Protein AF-0000000066276589 (afdb_homodimer)

Radius of gyration: 19.42 Å; Cα contacts (8 Å, |Δi|>4): 505; chains: 2; bounding box: 40×64×45 Å

InterPro domains:
  IPR002716 PIN domain [PF01850] (3-134)
  IPR006226 PIN domain toxin [TIGR00028] (1-142)
  IPR022907 VapC family [MF_00265] (2-139)
  IPR029060 PIN-like domain superfamily [SSF88723] (1-140)

Organism: Mycobacterium bovis (strain ATCC BAA-935 / AF2122/97) (NCBI:txid233413)

Foldseek 3Di:
DAEEALVLLLLCPDPPDPSNVVSVVLLVDQLQDPAAYEYEPVSLVVNLCQQQDCVNPVDGDDSVVSVVSVVVSCPRPRYDYDYDDPCLVVQLVVQCVLQVDDDVSSVLSSVQSRCLVVVHEYEYCDPVNVSRVSHRYDHSCVPVPPD/DEEEALVLLLLCPDPPDPSNVVSVVLLVDQLQDPAAYEYEPVSLVSNLCQQQDCVNPVDGDDSVVSVVSVVVSCPRPRYDYDDDDPCLVVQLVVQCVLQVDDDVSSVLSSVQSRCLVVVHEYEYCDPVNVSRVSHRYDHSCVPVPPD

Structure (mmCIF, N/CA/C/O backbone):
data_AF-0000000066276589-model_v1
#
loop_
_entity.id
_entity.type
_entity.pdbx_description
1 polymer 'VapC ribonuclease Mb2897'
#
loop_
_atom_site.group_PDB
_atom_site.id
_atom_site.type_symbol
_atom_site.label_atom_id
_atom_site.label_alt_id
_atom_site.label_comp_id
_atom_site.label_asym_id
_atom_site.label_entity_id
_atom_site.label_seq_id
_atom_site.pdbx_PDB_ins_code
_atom_site.Cartn_x
_atom_site.Cartn_y
_atom_site.Cartn_z
_atom_site.occupancy
_atom_site.B_iso_or_equiv
_atom_site.auth_seq_id
_atom_site.auth_comp_id
_atom_site.auth_asym_id
_atom_site.auth_atom_id
_atom_site.pdbx_PDB_model_num
ATOM 1 N N . MET A 1 1 ? -6.566 9.867 18.812 1 97.31 1 MET A N 1
ATOM 2 C CA . MET A 1 1 ? -5.484 10.016 17.844 1 97.31 1 MET A CA 1
ATOM 3 C C . MET A 1 1 ? -6.023 10.445 16.484 1 97.31 1 MET A C 1
ATOM 5 O O . MET A 1 1 ? -7.188 10.195 16.172 1 97.31 1 MET A O 1
ATOM 9 N N . LEU A 1 2 ? -5.199 11.203 15.734 1 98.12 2 LEU A N 1
ATOM 10 C CA . LEU A 1 2 ? -5.516 11.555 14.359 1 98.12 2 LEU A CA 1
ATOM 11 C C . LEU A 1 2 ? -4.602 10.812 13.383 1 98.12 2 LEU A C 1
ATOM 13 O O . LEU A 1 2 ? -3.434 10.57 13.688 1 98.12 2 LEU A O 1
ATOM 17 N N . CYS A 1 3 ? -5.16 10.43 12.281 1 98.56 3 CYS A N 1
ATOM 18 C CA . CYS A 1 3 ? -4.391 9.93 11.141 1 98.56 3 CYS A CA 1
ATOM 19 C C . CYS A 1 3 ? -4.629 10.789 9.906 1 98.56 3 CYS A C 1
ATOM 21 O O . CYS A 1 3 ? -5.738 11.281 9.688 1 98.56 3 CYS A O 1
ATOM 23 N N . VAL A 1 4 ? -3.611 10.914 9.148 1 98.5 4 VAL A N 1
ATOM 24 C CA . VAL A 1 4 ? -3.785 11.781 7.988 1 98.5 4 VAL A CA 1
ATOM 25 C C . VAL A 1 4 ? -3.594 10.969 6.707 1 98.5 4 VAL A C 1
ATOM 27 O O . VAL A 1 4 ? -2.822 10.008 6.684 1 98.5 4 VAL A O 1
ATOM 30 N N . ASP A 1 5 ? -4.258 11.375 5.684 1 98.5 5 ASP A N 1
ATOM 31 C CA . ASP A 1 5 ? -4.172 10.797 4.348 1 98.5 5 ASP A CA 1
ATOM 32 C C . ASP A 1 5 ? -2.969 11.344 3.586 1 98.5 5 ASP A C 1
ATOM 34 O O . ASP A 1 5 ? -2.346 12.312 4.02 1 98.5 5 ASP A O 1
ATOM 38 N N . VAL A 1 6 ? -2.717 10.719 2.453 1 98.62 6 VAL A N 1
ATOM 39 C CA . VAL A 1 6 ? -1.597 11.094 1.595 1 98.62 6 VAL A CA 1
ATOM 40 C C . VAL A 1 6 ? -1.768 12.531 1.122 1 98.62 6 VAL A C 1
ATOM 42 O O . VAL A 1 6 ? -0.809 13.312 1.119 1 98.62 6 VAL A O 1
ATOM 45 N N . ASN A 1 7 ? -3.008 12.938 0.754 1 98.12 7 ASN A N 1
ATOM 46 C CA . ASN A 1 7 ? -3.215 14.266 0.178 1 98.12 7 ASN A CA 1
ATOM 47 C C . ASN A 1 7 ? -2.906 15.367 1.186 1 98.12 7 ASN A C 1
ATOM 49 O O . ASN A 1 7 ? -2.461 16.453 0.807 1 98.12 7 ASN A O 1
ATOM 53 N N . VAL A 1 8 ? -3.123 15.102 2.463 1 98.44 8 VAL A N 1
ATOM 54 C CA . VAL A 1 8 ? -2.809 16.078 3.494 1 98.44 8 VAL A CA 1
ATOM 55 C C . VAL A 1 8 ? -1.307 16.359 3.506 1 98.44 8 VAL A C 1
ATOM 57 O O . VAL A 1 8 ? -0.881 17.516 3.553 1 98.44 8 VAL A O 1
ATOM 60 N N . LEU A 1 9 ? -0.538 15.328 3.391 1 98.81 9 LEU A N 1
ATOM 61 C CA . LEU A 1 9 ? 0.914 15.469 3.371 1 98.81 9 LEU A CA 1
ATOM 62 C C . LEU A 1 9 ? 1.381 16.141 2.088 1 98.81 9 LEU A C 1
ATOM 64 O O . LEU A 1 9 ? 2.256 17.016 2.123 1 98.81 9 LEU A O 1
ATOM 68 N N . VAL A 1 10 ? 0.82 15.766 0.959 1 98.81 10 VAL A N 1
ATOM 69 C CA . VAL A 1 10 ? 1.209 16.312 -0.337 1 98.81 10 VAL A CA 1
ATOM 70 C C . VAL A 1 10 ? 0.903 17.812 -0.382 1 98.81 10 VAL A C 1
ATOM 72 O O . VAL A 1 10 ? 1.759 18.609 -0.759 1 98.81 10 VAL A O 1
ATOM 75 N N . TYR A 1 11 ? -0.304 18.219 0.06 1 98.56 11 TYR A N 1
ATOM 76 C CA . TYR A 1 11 ? -0.705 19.609 0.049 1 98.56 11 TYR A CA 1
ATOM 77 C C . TYR A 1 11 ? 0.173 20.438 0.983 1 98.56 11 TYR A C 1
ATOM 79 O O . TYR A 1 11 ? 0.488 21.594 0.689 1 98.56 11 TYR A O 1
ATOM 87 N N . ALA A 1 12 ? 0.565 19.859 2.094 1 98.5 12 ALA A N 1
ATOM 88 C CA . ALA A 1 12 ? 1.404 20.562 3.061 1 98.5 12 ALA A CA 1
ATOM 89 C C . ALA A 1 12 ? 2.83 20.719 2.539 1 98.5 12 ALA A C 1
ATOM 91 O O . ALA A 1 12 ? 3.533 21.672 2.908 1 98.5 12 ALA A O 1
ATOM 92 N N . HIS A 1 13 ? 3.281 19.844 1.689 1 98.56 13 HIS A N 1
ATOM 93 C CA . HIS A 1 13 ? 4.664 19.781 1.23 1 98.56 13 HIS A CA 1
ATOM 94 C C . HIS A 1 13 ? 4.867 20.641 -0.021 1 98.56 13 HIS A C 1
ATOM 96 O O . HIS A 1 13 ? 5.867 21.344 -0.141 1 98.56 13 HIS A O 1
ATOM 102 N N . ARG A 1 14 ? 3.926 20.516 -0.944 1 98.38 14 ARG A N 1
ATOM 103 C CA . ARG A 1 14 ? 4.102 21.125 -2.26 1 98.38 14 ARG A CA 1
ATOM 104 C C . ARG A 1 14 ? 3.73 22.609 -2.232 1 98.38 14 ARG A C 1
ATOM 106 O O . ARG A 1 14 ? 2.549 22.953 -2.213 1 98.38 14 ARG A O 1
ATOM 113 N N . ALA A 1 15 ? 4.641 23.438 -2.391 1 96.5 15 ALA A N 1
ATOM 114 C CA . ALA A 1 15 ? 4.473 24.875 -2.252 1 96.5 15 ALA A CA 1
ATOM 115 C C . ALA A 1 15 ? 3.736 25.469 -3.457 1 96.5 15 ALA A C 1
ATOM 117 O O . ALA A 1 15 ? 3.182 26.562 -3.381 1 96.5 15 ALA A O 1
ATOM 118 N N . ASP A 1 16 ? 3.73 24.797 -4.582 1 95.75 16 ASP A N 1
ATOM 119 C CA . ASP A 1 16 ? 3.133 25.297 -5.816 1 95.75 16 ASP A CA 1
ATOM 120 C C . ASP A 1 16 ? 1.626 25.047 -5.832 1 95.75 16 ASP A C 1
ATOM 122 O O . ASP A 1 16 ? 0.928 25.516 -6.742 1 95.75 16 ASP A O 1
ATOM 126 N N . LEU A 1 17 ? 1.117 24.391 -4.836 1 96.44 17 LEU A N 1
ATOM 127 C CA . LEU A 1 17 ? -0.316 24.125 -4.766 1 96.44 17 LEU A CA 1
ATOM 128 C C . LEU A 1 17 ? -1.036 25.219 -4 1 96.44 17 LEU A C 1
ATOM 130 O O . LEU A 1 17 ? -0.515 25.734 -3.008 1 96.44 17 LEU A O 1
ATOM 134 N N . ARG A 1 18 ? -2.232 25.484 -4.383 1 95.62 18 ARG A N 1
ATOM 135 C CA . ARG A 1 18 ? -3.037 26.531 -3.752 1 95.62 18 ARG A CA 1
ATOM 136 C C . ARG A 1 18 ? -3.336 26.188 -2.297 1 95.62 18 ARG A C 1
ATOM 138 O O . ARG A 1 18 ? -3.451 27.078 -1.452 1 95.62 18 ARG A O 1
ATOM 145 N N . GLU A 1 19 ? -3.375 24.906 -1.985 1 94.56 19 GLU A N 1
ATOM 146 C CA . GLU A 1 19 ? -3.729 24.406 -0.661 1 94.56 19 GLU A CA 1
ATOM 147 C C . GLU A 1 19 ? -2.551 24.516 0.304 1 94.56 19 GLU A C 1
ATOM 149 O O . GLU A 1 19 ? -2.723 24.391 1.519 1 94.56 19 GLU A O 1
ATOM 154 N N . HIS A 1 20 ? -1.414 24.828 -0.208 1 97.56 20 HIS A N 1
ATOM 155 C CA . HIS A 1 20 ? -0.168 24.625 0.523 1 97.56 20 HIS A CA 1
ATOM 156 C C . HIS A 1 20 ? -0.186 25.359 1.855 1 97.56 20 HIS A C 1
ATOM 158 O O . HIS A 1 20 ? 0.031 24.766 2.91 1 97.56 20 HIS A O 1
ATOM 164 N N . ALA A 1 21 ? -0.472 26.594 1.892 1 96.56 21 ALA A N 1
ATOM 165 C CA . ALA A 1 21 ? -0.376 27.391 3.104 1 96.56 21 ALA A CA 1
ATOM 166 C C . ALA A 1 21 ? -1.283 26.844 4.203 1 96.56 21 ALA A C 1
ATOM 168 O O . ALA A 1 21 ? -0.851 26.672 5.344 1 96.56 21 ALA A O 1
ATOM 169 N N . ASP A 1 22 ? -2.502 26.5 3.879 1 97.12 22 ASP A N 1
ATOM 170 C CA . ASP A 1 22 ? -3.463 25.984 4.848 1 97.12 22 ASP A CA 1
ATOM 171 C C . ASP A 1 22 ? -3.014 24.625 5.402 1 97.12 22 ASP A C 1
ATOM 173 O O . ASP A 1 22 ? -3.055 24.406 6.613 1 97.12 22 ASP A O 1
ATOM 177 N N . TYR A 1 23 ? -2.535 23.797 4.57 1 98.25 23 TYR A N 1
ATOM 178 C CA . TYR A 1 23 ? -2.215 22.438 4.988 1 98.25 23 TYR A CA 1
ATOM 179 C C . TYR A 1 23 ? -0.869 22.391 5.699 1 98.25 23 TYR A C 1
ATOM 181 O O . TYR A 1 23 ? -0.663 21.562 6.598 1 98.25 23 TYR A O 1
ATOM 189 N N . ARG A 1 24 ? 0.005 23.281 5.266 1 98 24 ARG A N 1
ATOM 190 C CA . ARG A 1 24 ? 1.269 23.375 5.988 1 98 24 ARG A CA 1
ATOM 191 C C . ARG A 1 24 ? 1.037 23.781 7.441 1 98 24 ARG A C 1
ATOM 193 O O . ARG A 1 24 ? 1.569 23.156 8.359 1 98 24 ARG A O 1
ATOM 200 N N . GLY A 1 25 ? 0.269 24.844 7.59 1 97.12 25 GLY A N 1
ATOM 201 C CA . GLY A 1 25 ? -0.076 25.266 8.938 1 97.12 25 GLY A CA 1
ATOM 202 C C . GLY A 1 25 ? -0.788 24.203 9.742 1 97.12 25 GLY A C 1
ATOM 203 O O . GLY A 1 25 ? -0.474 23.984 10.914 1 97.12 25 GLY A O 1
ATOM 204 N N . LEU A 1 26 ? -1.682 23.516 9.148 1 97.69 26 LEU A N 1
ATOM 205 C CA . LEU A 1 26 ? -2.436 22.438 9.797 1 97.69 26 LEU A CA 1
ATOM 206 C C . LEU A 1 26 ? -1.51 21.312 10.234 1 97.69 26 LEU A C 1
ATOM 208 O O . LEU A 1 26 ? -1.56 20.875 11.391 1 97.69 26 LEU A O 1
ATOM 212 N N . LEU A 1 27 ? -0.667 20.875 9.352 1 98.12 27 LEU A N 1
ATOM 213 C CA . LEU A 1 27 ? 0.21 19.75 9.656 1 98.12 27 LEU A CA 1
ATOM 214 C C . LEU A 1 27 ? 1.187 20.094 10.766 1 98.12 27 LEU A C 1
ATOM 216 O O . LEU A 1 27 ? 1.478 19.266 11.633 1 98.12 27 LEU A O 1
ATOM 220 N N . GLU A 1 28 ? 1.694 21.328 10.688 1 97.62 28 GLU A N 1
ATOM 221 C CA . GLU A 1 28 ? 2.586 21.797 11.742 1 97.62 28 GLU A CA 1
ATOM 222 C C . GLU A 1 28 ? 1.893 21.766 13.102 1 97.62 28 GLU A C 1
ATOM 224 O O . GLU A 1 28 ? 2.482 21.328 14.102 1 97.62 28 GLU A O 1
ATOM 229 N N . ARG A 1 29 ? 0.685 22.188 13.094 1 97.44 29 ARG A N 1
ATOM 230 C CA . ARG A 1 29 ? -0.087 22.172 14.336 1 97.44 29 ARG A CA 1
ATOM 231 C C . ARG A 1 29 ? -0.322 20.75 14.82 1 97.44 29 ARG A C 1
ATOM 233 O O . ARG A 1 29 ? -0.095 20.453 16 1 97.44 29 ARG A O 1
ATOM 240 N N . LEU A 1 30 ? -0.744 19.875 13.969 1 97.81 30 LEU A N 1
ATOM 241 C CA . LEU A 1 30 ? -1.033 18.5 14.32 1 97.81 30 LEU A CA 1
ATOM 242 C C . LEU A 1 30 ? 0.221 17.797 14.836 1 97.81 30 LEU A C 1
ATOM 244 O O . LEU A 1 30 ? 0.161 17.031 15.805 1 97.81 30 LEU A O 1
ATOM 248 N N . ALA A 1 31 ? 1.312 18.062 14.18 1 98.12 31 ALA A N 1
ATOM 249 C CA . ALA A 1 31 ? 2.572 17.391 14.484 1 98.12 31 ALA A CA 1
ATOM 250 C C . ALA A 1 31 ? 3.119 17.828 15.836 1 98.12 31 ALA A C 1
ATOM 252 O O . ALA A 1 31 ? 3.957 17.156 16.422 1 98.12 31 ALA A O 1
ATOM 253 N N . ASN A 1 32 ? 2.676 18.984 16.281 1 97.62 32 ASN A N 1
ATOM 254 C CA . ASN A 1 32 ? 3.199 19.547 17.516 1 97.62 32 ASN A CA 1
ATOM 255 C C . ASN A 1 32 ? 2.145 19.562 18.625 1 97.62 32 ASN A C 1
ATOM 257 O O . ASN A 1 32 ? 2.363 20.141 19.688 1 97.62 32 ASN A O 1
ATOM 261 N N . ASP A 1 33 ? 1.055 18.969 18.359 1 96.69 33 ASP A N 1
ATOM 262 C CA . ASP A 1 33 ? -0.046 18.891 19.312 1 96.69 33 ASP A CA 1
ATOM 263 C C . ASP A 1 33 ? 0.211 17.812 20.359 1 96.69 33 ASP A C 1
ATOM 265 O O . ASP A 1 33 ? 1.166 17.047 20.234 1 96.69 33 ASP A O 1
ATOM 269 N N . ASP A 1 34 ? -0.588 17.812 21.469 1 97.25 34 ASP A N 1
ATOM 270 C CA . ASP A 1 34 ? -0.513 16.781 22.5 1 97.25 34 ASP A CA 1
ATOM 271 C C . ASP A 1 34 ? -1.167 15.477 22.016 1 97.25 34 ASP A C 1
ATOM 273 O O . ASP A 1 34 ? -0.771 14.391 22.438 1 97.25 34 ASP A O 1
ATOM 277 N N . GLU A 1 35 ? -2.102 15.633 21.156 1 97.38 35 GLU A N 1
ATOM 278 C CA . GLU A 1 35 ? -2.771 14.469 20.578 1 97.38 35 GLU A CA 1
ATOM 279 C C . GLU A 1 35 ? -1.877 13.766 19.562 1 97.38 35 GLU A C 1
ATOM 281 O O . GLU A 1 35 ? -1.31 14.406 18.672 1 97.38 35 GLU A O 1
ATOM 286 N N . PRO A 1 36 ? -1.713 12.43 19.672 1 98.38 36 PRO A N 1
ATOM 287 C CA . PRO A 1 36 ? -0.85 11.711 18.734 1 98.38 36 PRO A CA 1
ATOM 288 C C . PRO A 1 36 ? -1.33 11.828 17.297 1 98.38 36 PRO A C 1
ATOM 290 O O . PRO A 1 36 ? -2.537 11.789 17.031 1 98.38 36 PRO A O 1
ATOM 293 N N . LEU A 1 37 ? -0.377 11.984 16.391 1 98.69 37 LEU A N 1
ATOM 294 C CA . LEU A 1 37 ? -0.586 11.977 14.953 1 98.69 37 LEU A CA 1
ATOM 295 C C . LEU A 1 37 ? -0.096 10.672 14.336 1 98.69 37 LEU A C 1
ATOM 297 O O . LEU A 1 37 ? 1.109 10.469 14.18 1 98.69 37 LEU A O 1
ATOM 301 N N . GLY A 1 38 ? -1.071 9.812 14.023 1 98.69 38 GLY A N 1
ATOM 302 C CA . GLY A 1 38 ? -0.733 8.547 13.383 1 98.69 38 GLY A CA 1
ATOM 303 C C . GLY A 1 38 ? -0.381 8.695 11.914 1 98.69 38 GLY A C 1
ATOM 304 O O . GLY A 1 38 ? -1.153 9.266 11.141 1 98.69 38 GLY A O 1
ATOM 305 N N . LEU A 1 39 ? 0.757 8.164 11.602 1 98.75 39 LEU A N 1
ATOM 306 C CA . LEU A 1 39 ? 1.281 8.18 10.242 1 98.75 39 LEU A CA 1
ATOM 307 C C . LEU A 1 39 ? 1.504 6.758 9.734 1 98.75 39 LEU A C 1
ATOM 309 O O . LEU A 1 39 ? 2.568 6.176 9.945 1 98.75 39 LEU A O 1
ATOM 313 N N . PRO A 1 40 ? 0.492 6.227 9.039 1 98.5 40 PRO A N 1
ATOM 314 C CA . PRO A 1 40 ? 0.671 4.875 8.5 1 98.5 40 PRO A CA 1
ATOM 315 C C . PRO A 1 40 ? 1.835 4.777 7.516 1 98.5 40 PRO A C 1
ATOM 317 O O . PRO A 1 40 ? 2.041 5.691 6.711 1 98.5 40 PRO A O 1
ATOM 320 N N . ASP A 1 41 ? 2.564 3.648 7.559 1 98.06 41 ASP A N 1
ATOM 321 C CA . ASP A 1 41 ? 3.682 3.422 6.648 1 98.06 41 ASP A CA 1
ATOM 322 C C . ASP A 1 41 ? 3.242 3.564 5.191 1 98.06 41 ASP A C 1
ATOM 324 O O . ASP A 1 41 ? 3.967 4.129 4.371 1 98.06 41 ASP A O 1
ATOM 328 N N . SER A 1 42 ? 2.029 3.08 4.91 1 98.12 42 SER A N 1
ATOM 329 C CA . SER A 1 42 ? 1.519 3.117 3.541 1 98.12 42 SER A CA 1
ATOM 330 C C . SER A 1 42 ? 1.246 4.551 3.094 1 98.12 42 SER A C 1
ATOM 332 O O . SER A 1 42 ? 1.4 4.875 1.914 1 98.12 42 SER A O 1
ATOM 334 N N . VAL A 1 43 ? 0.866 5.414 3.99 1 98.69 43 VAL A N 1
ATOM 335 C CA . VAL A 1 43 ? 0.621 6.82 3.682 1 98.69 43 VAL A CA 1
ATOM 336 C C . VAL A 1 43 ? 1.946 7.531 3.416 1 98.69 43 VAL A C 1
ATOM 338 O O . VAL A 1 43 ? 2.072 8.281 2.445 1 98.69 43 VAL A O 1
ATOM 341 N N . LEU A 1 44 ? 2.953 7.25 4.281 1 98.81 44 LEU A N 1
ATOM 342 C CA . LEU A 1 44 ? 4.273 7.844 4.105 1 98.81 44 LEU A CA 1
ATOM 343 C C . LEU A 1 44 ? 4.902 7.398 2.793 1 98.81 44 LEU A C 1
ATOM 345 O O . LEU A 1 44 ? 5.441 8.219 2.045 1 98.81 44 LEU A O 1
ATOM 349 N N . ALA A 1 45 ? 4.773 6.102 2.498 1 98.69 45 ALA A N 1
ATOM 350 C CA . ALA A 1 45 ? 5.266 5.582 1.223 1 98.69 45 ALA A CA 1
ATOM 351 C C . ALA A 1 45 ? 4.52 6.215 0.051 1 98.69 45 ALA A C 1
ATOM 353 O O . ALA A 1 45 ? 5.129 6.559 -0.966 1 98.69 45 ALA A O 1
ATOM 354 N N . GLY A 1 46 ? 3.236 6.363 0.193 1 98.62 46 GLY A N 1
ATOM 355 C CA . GLY A 1 46 ? 2.426 7.02 -0.823 1 98.62 46 GLY A CA 1
ATOM 356 C C . GLY A 1 46 ? 2.814 8.469 -1.055 1 98.62 46 GLY A C 1
ATOM 357 O O . GLY A 1 46 ? 2.846 8.93 -2.195 1 98.62 46 GLY A O 1
ATOM 358 N N . PHE A 1 47 ? 3.08 9.156 0 1 98.81 47 PHE A N 1
ATOM 359 C CA . PHE A 1 47 ? 3.543 10.531 -0.088 1 98.81 47 PHE A CA 1
ATOM 360 C C . PHE A 1 47 ? 4.82 10.625 -0.918 1 98.81 47 PHE A C 1
ATOM 362 O O . PHE A 1 47 ? 4.891 11.398 -1.871 1 98.81 47 PHE A O 1
ATOM 369 N N . ILE A 1 48 ? 5.82 9.789 -0.616 1 98.88 48 ILE A N 1
ATOM 370 C CA . ILE A 1 48 ? 7.082 9.805 -1.347 1 98.88 48 ILE A CA 1
ATOM 371 C C . ILE A 1 48 ? 6.832 9.484 -2.818 1 98.88 48 ILE A C 1
ATOM 373 O O . ILE A 1 48 ? 7.328 10.18 -3.707 1 98.88 48 ILE A O 1
ATOM 377 N N . ARG A 1 49 ? 6.055 8.461 -3.025 1 98.62 49 ARG A N 1
ATOM 378 C CA . ARG A 1 49 ? 5.73 8.055 -4.391 1 98.62 49 ARG A CA 1
ATOM 379 C C . ARG A 1 49 ? 5.125 9.203 -5.18 1 98.62 49 ARG A C 1
ATOM 381 O O . ARG A 1 49 ? 5.547 9.492 -6.301 1 98.62 49 ARG A O 1
ATOM 388 N N . VAL A 1 50 ? 4.191 9.883 -4.629 1 98.44 50 VAL A N 1
ATOM 389 C CA . VAL A 1 50 ? 3.424 10.906 -5.328 1 98.44 50 VAL A CA 1
ATOM 390 C C . VAL A 1 50 ? 4.312 12.125 -5.598 1 98.44 50 VAL A C 1
ATOM 392 O O . VAL A 1 50 ? 4.387 12.609 -6.73 1 98.44 50 VAL A O 1
ATOM 395 N N . VAL A 1 51 ? 5.039 12.633 -4.656 1 98.69 51 VAL A N 1
ATOM 396 C CA . VAL A 1 51 ? 5.719 13.922 -4.785 1 98.69 51 VAL A CA 1
ATOM 397 C C . VAL A 1 51 ? 6.961 13.766 -5.66 1 98.69 51 VAL A C 1
ATOM 399 O O . VAL A 1 51 ? 7.492 14.75 -6.176 1 98.69 51 VAL A O 1
ATOM 402 N N . THR A 1 52 ? 7.41 12.5 -5.848 1 98.62 52 THR A N 1
ATOM 403 C CA . THR A 1 52 ? 8.594 12.281 -6.676 1 98.62 52 THR A CA 1
ATOM 404 C C . THR A 1 52 ? 8.188 11.836 -8.078 1 98.62 52 THR A C 1
ATOM 406 O O . THR A 1 52 ? 9.047 11.555 -8.914 1 98.62 52 THR A O 1
ATOM 409 N N . ASN A 1 53 ? 6.938 11.742 -8.289 1 98.38 53 ASN A N 1
ATOM 410 C CA . ASN A 1 53 ? 6.438 11.211 -9.547 1 98.38 53 ASN A CA 1
ATOM 411 C C . ASN A 1 53 ? 6.387 12.281 -10.633 1 98.38 53 ASN A C 1
ATOM 413 O O . ASN A 1 53 ? 5.613 13.234 -10.531 1 98.38 53 ASN A O 1
ATOM 417 N N . ARG A 1 54 ? 7.055 12.125 -11.688 1 95.56 54 ARG A N 1
ATOM 418 C CA . ARG A 1 54 ? 7.148 13.109 -12.766 1 95.56 54 ARG A CA 1
ATOM 419 C C . ARG A 1 54 ? 5.848 13.188 -13.555 1 95.56 54 ARG A C 1
ATOM 421 O O . ARG A 1 54 ? 5.582 14.18 -14.227 1 95.56 54 ARG A O 1
ATOM 428 N N . ARG A 1 55 ? 5.113 12.102 -13.477 1 96 55 ARG A N 1
ATOM 429 C CA . ARG A 1 55 ? 3.836 12.094 -14.18 1 96 55 ARG A CA 1
ATOM 430 C C . ARG A 1 55 ? 2.797 12.922 -13.43 1 96 55 ARG A C 1
ATOM 432 O O . ARG A 1 55 ? 1.766 13.289 -14 1 96 55 ARG A O 1
ATOM 439 N N . VAL A 1 56 ? 2.998 13.125 -12.195 1 95.25 56 VAL A N 1
ATOM 440 C CA . VAL A 1 56 ? 2.068 13.875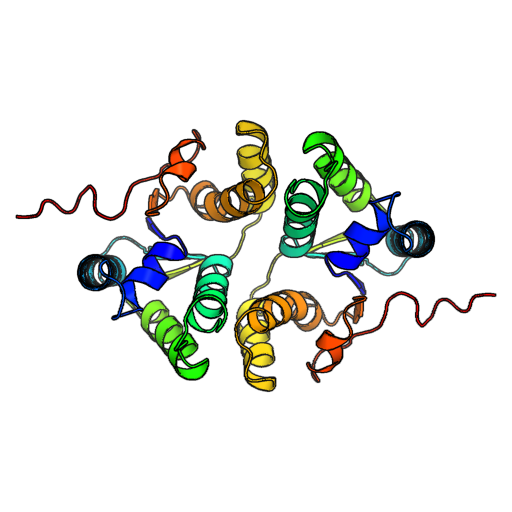 -11.359 1 95.25 56 VAL A CA 1
ATOM 441 C C . VAL A 1 56 ? 2.514 15.336 -11.273 1 95.25 56 VAL A C 1
ATOM 443 O O . VAL A 1 56 ? 1.691 16.25 -11.375 1 95.25 56 VAL A O 1
ATOM 446 N N . PHE A 1 57 ? 3.83 15.547 -11.117 1 95.31 57 PHE A N 1
ATOM 447 C CA . PHE A 1 57 ? 4.387 16.891 -11.031 1 95.31 57 PHE A CA 1
ATOM 448 C C . PHE A 1 57 ? 5.449 17.109 -12.102 1 95.31 57 PHE A C 1
ATOM 450 O O . PHE A 1 57 ? 6.398 16.328 -12.211 1 95.31 57 PHE A O 1
ATOM 457 N N . THR A 1 58 ? 5.305 18.188 -12.828 1 94.38 58 THR A N 1
ATOM 458 C CA . THR A 1 58 ? 6.281 18.531 -13.852 1 94.38 58 THR A CA 1
ATOM 459 C C . THR A 1 58 ? 7.668 18.703 -13.25 1 94.38 58 THR A C 1
ATOM 461 O O . THR A 1 58 ? 8.672 18.312 -13.859 1 94.38 58 THR A O 1
ATOM 464 N N . GLU A 1 59 ? 7.684 19.312 -12.109 1 96.31 59 GLU A N 1
ATOM 465 C CA . GLU A 1 59 ? 8.898 19.406 -11.305 1 96.31 59 GLU A CA 1
ATOM 466 C C . GLU A 1 59 ? 8.75 18.625 -9.992 1 96.31 59 GLU A C 1
ATOM 468 O O . GLU A 1 59 ? 8.438 19.219 -8.953 1 96.31 59 GLU A O 1
ATOM 473 N N . PRO A 1 60 ? 9.094 17.438 -10.031 1 97.31 60 PRO A N 1
ATOM 474 C CA . PRO A 1 60 ? 8.883 16.625 -8.828 1 97.31 60 PRO A CA 1
ATOM 475 C C . PRO A 1 60 ? 9.891 16.938 -7.719 1 97.31 60 PRO A C 1
ATOM 477 O O . PRO A 1 60 ? 10.961 17.469 -7.992 1 97.31 60 PRO A O 1
ATOM 480 N N . THR A 1 61 ? 9.469 16.688 -6.531 1 98 61 THR A N 1
ATOM 481 C CA . THR A 1 61 ? 10.398 16.688 -5.406 1 98 61 THR A CA 1
ATOM 482 C C . THR A 1 61 ? 11.484 15.641 -5.598 1 98 61 THR A C 1
ATOM 484 O O . THR A 1 61 ? 11.211 14.539 -6.066 1 98 61 THR A O 1
ATOM 487 N N . SER A 1 62 ? 12.711 16 -5.312 1 97.81 62 SER A N 1
ATOM 488 C CA . SER A 1 62 ? 13.75 14.984 -5.371 1 97.81 62 SER A CA 1
ATOM 489 C C . SER A 1 62 ? 13.516 13.891 -4.336 1 97.81 62 SER A C 1
ATOM 491 O O . SER A 1 62 ? 12.953 14.148 -3.268 1 97.81 62 SER A O 1
ATOM 493 N N . PRO A 1 63 ? 13.953 12.695 -4.621 1 97.88 63 PRO A N 1
ATOM 494 C CA . PRO A 1 63 ? 13.828 11.633 -3.621 1 97.88 63 PRO A CA 1
ATOM 495 C C . PRO A 1 63 ? 14.453 12.008 -2.281 1 97.88 63 PRO A C 1
ATOM 497 O O . PRO A 1 63 ? 13.859 11.781 -1.227 1 97.88 63 PRO A O 1
ATOM 500 N N . GLN A 1 64 ? 15.586 12.602 -2.307 1 97.69 64 GLN A N 1
ATOM 501 C CA . GLN A 1 64 ? 16.266 13.008 -1.085 1 97.69 64 GLN A CA 1
ATOM 502 C C . GLN A 1 64 ? 15.414 13.969 -0.266 1 97.69 64 GLN A C 1
ATOM 504 O O . GLN A 1 64 ? 15.242 13.781 0.941 1 97.69 64 GLN A O 1
ATOM 509 N N . ASP A 1 65 ? 14.883 14.945 -0.932 1 98.31 65 ASP A N 1
ATOM 510 C CA . ASP A 1 65 ? 14.047 15.93 -0.247 1 98.31 65 ASP A CA 1
ATOM 511 C C . ASP A 1 65 ? 12.766 15.289 0.286 1 98.31 65 ASP A C 1
ATOM 513 O O . ASP A 1 65 ? 12.281 15.664 1.355 1 98.31 65 ASP A O 1
ATOM 517 N N . ALA A 1 66 ? 12.211 14.383 -0.44 1 98.75 66 ALA A N 1
ATOM 518 C CA . ALA A 1 66 ? 11 13.695 -0.006 1 98.75 66 ALA A CA 1
ATOM 519 C C . ALA A 1 66 ? 11.258 12.891 1.266 1 98.75 66 ALA A C 1
ATOM 521 O O . ALA A 1 66 ? 10.469 12.953 2.215 1 98.75 66 ALA A O 1
ATOM 522 N N . TRP A 1 67 ? 12.359 12.141 1.305 1 98.69 67 TRP A N 1
ATOM 523 C CA . TRP A 1 67 ? 12.703 11.344 2.48 1 98.69 67 TRP A CA 1
ATOM 524 C C . TRP A 1 67 ? 13.016 12.25 3.67 1 98.69 67 TRP A C 1
ATOM 526 O O . TRP A 1 67 ? 12.672 11.922 4.809 1 98.69 67 TRP A O 1
ATOM 536 N N . GLN A 1 68 ? 13.641 13.383 3.389 1 98.56 68 GLN A N 1
ATOM 537 C CA . GLN A 1 68 ? 13.93 14.336 4.453 1 98.56 68 GLN A CA 1
ATOM 538 C C . GLN A 1 68 ? 12.641 14.906 5.047 1 98.56 68 GLN A C 1
ATOM 540 O O . GLN A 1 68 ? 12.555 15.148 6.25 1 98.56 68 GLN A O 1
ATOM 545 N N . ALA A 1 69 ? 11.727 15.164 4.184 1 98.69 69 ALA A N 1
ATOM 546 C CA . ALA A 1 69 ? 10.438 15.648 4.652 1 98.69 69 ALA A CA 1
ATOM 547 C C . ALA A 1 69 ? 9.766 14.625 5.562 1 98.69 69 ALA A C 1
ATOM 549 O O . ALA A 1 69 ? 9.203 14.984 6.605 1 98.69 69 ALA A O 1
ATOM 550 N N . VAL A 1 70 ? 9.828 13.367 5.234 1 98.81 70 VAL A N 1
ATOM 551 C CA . VAL A 1 70 ? 9.266 12.289 6.039 1 98.81 70 VAL A CA 1
ATOM 552 C C . VAL A 1 70 ? 9.992 12.203 7.375 1 98.81 70 VAL A C 1
ATOM 554 O O . VAL A 1 70 ? 9.367 12.086 8.43 1 98.81 70 VAL A O 1
ATOM 557 N N . ASP A 1 71 ? 11.32 12.289 7.352 1 98.69 71 ASP A N 1
ATOM 558 C CA . ASP A 1 71 ? 12.117 12.234 8.578 1 98.69 71 ASP A CA 1
ATOM 559 C C . ASP A 1 71 ? 11.758 13.383 9.516 1 98.69 71 ASP A C 1
ATOM 561 O O . ASP A 1 71 ? 11.633 13.188 10.727 1 98.69 71 ASP A O 1
ATOM 565 N N . ALA A 1 72 ? 11.625 14.539 8.93 1 98.56 72 ALA A N 1
ATOM 566 C CA . ALA A 1 72 ? 11.266 15.719 9.719 1 98.56 72 ALA A CA 1
ATOM 567 C C . ALA A 1 72 ? 9.898 15.547 10.375 1 98.56 72 ALA A C 1
ATOM 569 O O . ALA A 1 72 ? 9.711 15.891 11.539 1 98.56 72 ALA A O 1
ATOM 570 N N . LEU A 1 73 ? 8.984 15.023 9.641 1 98.69 73 LEU A N 1
ATOM 571 C CA . LEU A 1 73 ? 7.645 14.789 10.164 1 98.69 73 LEU A CA 1
ATOM 572 C C . LEU A 1 73 ? 7.668 13.758 11.281 1 98.69 73 LEU A C 1
ATOM 574 O O . LEU A 1 73 ? 7.047 13.953 12.328 1 98.69 73 LEU A O 1
ATOM 578 N N . LEU A 1 74 ? 8.414 12.68 11.109 1 98.38 74 LEU A N 1
ATOM 579 C CA . LEU A 1 74 ? 8.469 11.586 12.078 1 98.38 74 LEU A CA 1
ATOM 580 C C . LEU A 1 74 ? 9.203 12.023 13.344 1 98.38 74 LEU A C 1
ATOM 582 O O . LEU A 1 74 ? 9.055 11.398 14.398 1 98.38 74 LEU A O 1
ATOM 586 N N . ALA A 1 75 ? 9.969 13.062 13.227 1 98.38 75 ALA A N 1
ATOM 587 C CA . ALA A 1 75 ? 10.719 13.578 14.367 1 98.38 75 ALA A CA 1
ATOM 588 C C . ALA A 1 75 ? 9.844 14.469 15.242 1 98.38 75 ALA A C 1
ATOM 590 O O . ALA A 1 75 ? 10.211 14.797 16.375 1 98.38 75 ALA A O 1
ATOM 591 N N . ALA A 1 76 ? 8.703 14.898 14.758 1 98.56 76 ALA A N 1
ATOM 592 C CA . ALA A 1 76 ? 7.816 15.789 15.492 1 98.56 76 ALA A CA 1
ATOM 593 C C . ALA A 1 76 ? 7.262 15.094 16.734 1 98.56 76 ALA A C 1
ATOM 595 O O . ALA A 1 76 ? 7.066 13.875 16.75 1 98.56 76 ALA A O 1
ATOM 596 N N . PRO A 1 77 ? 6.969 15.82 17.797 1 98.12 77 PRO A N 1
ATOM 597 C CA . PRO A 1 77 ? 6.617 15.242 19.094 1 98.12 77 PRO A CA 1
ATOM 598 C C . PRO A 1 77 ? 5.352 14.398 19.047 1 98.12 77 PRO A C 1
ATOM 600 O O . PRO A 1 77 ? 5.246 13.391 19.75 1 98.12 77 PRO A O 1
ATOM 603 N N . ALA A 1 78 ? 4.422 14.719 18.219 1 98.62 78 ALA A N 1
ATOM 604 C CA . ALA A 1 78 ? 3.145 14.016 18.203 1 98.62 78 ALA A CA 1
ATOM 605 C C . ALA A 1 78 ? 3.174 12.828 17.25 1 98.62 78 ALA A C 1
ATOM 607 O O . ALA A 1 78 ? 2.279 11.984 17.266 1 98.62 78 ALA A O 1
ATOM 608 N N . ALA A 1 79 ? 4.184 12.758 16.375 1 98.44 79 ALA A N 1
ATOM 609 C CA . ALA A 1 79 ? 4.215 11.789 15.289 1 98.44 79 ALA A CA 1
ATOM 610 C C . ALA A 1 79 ? 4.32 10.367 15.82 1 98.44 79 ALA A C 1
ATOM 612 O O . ALA A 1 79 ? 5.129 10.086 16.703 1 98.44 79 ALA A O 1
ATOM 613 N N . MET A 1 80 ? 3.545 9.531 15.312 1 97.94 80 MET A N 1
ATOM 614 C CA . MET A 1 80 ? 3.568 8.102 15.594 1 97.94 80 MET A CA 1
ATOM 615 C C . MET A 1 80 ? 3.441 7.289 14.305 1 97.94 80 MET A C 1
ATOM 617 O O . MET A 1 80 ? 2.396 7.312 13.656 1 97.94 80 MET A O 1
ATOM 621 N N . ARG A 1 81 ? 4.492 6.605 13.961 1 97.88 81 ARG A N 1
ATOM 622 C CA . ARG A 1 81 ? 4.43 5.742 12.781 1 97.88 81 ARG A CA 1
ATOM 623 C C . ARG A 1 81 ? 3.588 4.504 13.062 1 97.88 81 ARG A C 1
ATOM 625 O O . ARG A 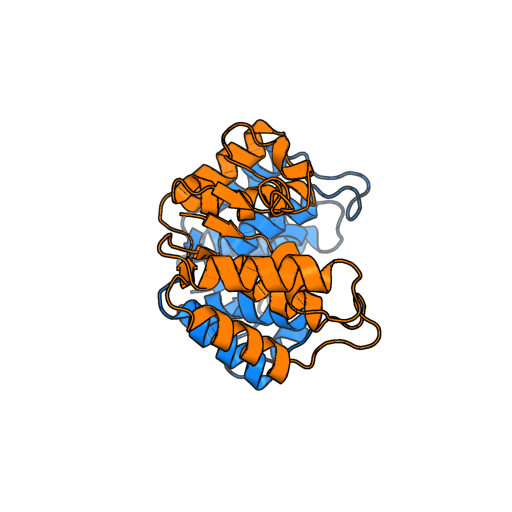1 81 ? 3.746 3.855 14.102 1 97.88 81 ARG A O 1
ATOM 632 N N . LEU A 1 82 ? 2.709 4.16 12.094 1 97.69 82 LEU A N 1
ATOM 633 C CA . LEU A 1 82 ? 1.786 3.047 12.281 1 97.69 82 LEU A CA 1
ATOM 634 C C . LEU A 1 82 ? 2.049 1.948 11.258 1 97.69 82 LEU A C 1
ATOM 636 O O . LEU A 1 82 ? 2.064 2.209 10.047 1 97.69 82 LEU A O 1
ATOM 640 N N . ARG A 1 83 ? 2.262 0.737 11.766 1 97.5 83 ARG A N 1
ATOM 641 C CA . ARG A 1 83 ? 2.213 -0.48 10.961 1 97.5 83 ARG A CA 1
ATOM 642 C C . ARG A 1 83 ? 0.86 -1.17 11.094 1 97.5 83 ARG A C 1
ATOM 644 O O . ARG A 1 83 ? 0.151 -0.975 12.078 1 97.5 83 ARG A O 1
ATOM 651 N N . PRO A 1 84 ? 0.519 -1.91 10.023 1 97.31 84 PRO A N 1
ATOM 652 C CA . PRO A 1 84 ? -0.712 -2.682 10.203 1 97.31 84 PRO A CA 1
ATOM 653 C C . PRO A 1 84 ? -0.6 -3.719 11.32 1 97.31 84 PRO A C 1
ATOM 655 O O . PRO A 1 84 ? 0.332 -4.527 11.328 1 97.31 84 PRO A O 1
ATOM 658 N N . GLY A 1 85 ? -1.56 -3.666 12.234 1 96.31 85 GLY A N 1
ATOM 659 C CA . GLY A 1 85 ? -1.611 -4.629 13.32 1 96.31 85 GLY A CA 1
ATOM 660 C C . GLY A 1 85 ? -2.359 -5.898 12.961 1 96.31 85 GLY A C 1
ATOM 661 O O . GLY A 1 85 ? -2.623 -6.156 11.789 1 96.31 85 GLY A O 1
ATOM 662 N N . GLU A 1 86 ? -2.678 -6.707 13.953 1 95.19 86 GLU A N 1
ATOM 663 C CA . GLU A 1 86 ? -3.289 -8.016 13.75 1 95.19 86 GLU A CA 1
ATOM 664 C C . GLU A 1 86 ? -4.707 -7.883 13.203 1 95.19 86 GLU A C 1
ATOM 666 O O . GLU A 1 86 ? -5.199 -8.781 12.516 1 95.19 86 GLU A O 1
ATOM 671 N N . ARG A 1 87 ? -5.316 -6.742 13.438 1 97.38 87 ARG A N 1
ATOM 672 C CA . ARG A 1 87 ? -6.715 -6.578 13.055 1 97.38 87 ARG A CA 1
ATOM 673 C C . ARG A 1 87 ? -6.836 -5.801 11.75 1 97.38 87 ARG A C 1
ATOM 675 O O . ARG A 1 87 ? -7.941 -5.605 11.242 1 97.38 87 ARG A O 1
ATOM 682 N N . HIS A 1 88 ? -5.766 -5.387 11.211 1 98.31 88 HIS A N 1
ATOM 683 C CA . HIS A 1 88 ? -5.805 -4.496 10.062 1 98.31 88 HIS A CA 1
ATOM 684 C C . HIS A 1 88 ? -6.508 -5.156 8.875 1 98.31 88 HIS A C 1
ATOM 686 O O . HIS A 1 88 ? -7.391 -4.559 8.266 1 98.31 88 HIS A O 1
ATOM 692 N N . TRP A 1 89 ? -6.172 -6.387 8.594 1 98.12 89 TRP A N 1
ATOM 693 C CA . TRP A 1 89 ? -6.723 -7.086 7.438 1 98.12 89 TRP A CA 1
ATOM 694 C C . TRP A 1 89 ? -8.234 -7.234 7.559 1 98.12 89 TRP A C 1
ATOM 696 O O . TRP A 1 89 ? -8.969 -7.004 6.598 1 98.12 89 TRP A O 1
ATOM 706 N N . MET A 1 90 ? -8.68 -7.605 8.695 1 97.69 90 MET A N 1
ATOM 707 C CA . MET A 1 90 ? -10.109 -7.773 8.922 1 97.69 90 MET A CA 1
ATOM 708 C C . MET A 1 90 ? -10.836 -6.438 8.82 1 97.69 90 MET A C 1
ATOM 710 O O . MET A 1 90 ? -11.922 -6.355 8.242 1 97.69 90 MET A O 1
ATOM 714 N N . ALA A 1 91 ? -10.266 -5.398 9.406 1 98.38 91 ALA A N 1
ATOM 715 C CA . ALA A 1 91 ? -10.836 -4.062 9.289 1 98.38 91 ALA A CA 1
ATOM 716 C C . ALA A 1 91 ? -10.914 -3.629 7.824 1 98.38 91 ALA A C 1
ATOM 718 O O . ALA A 1 91 ? -11.938 -3.1 7.383 1 98.38 91 ALA A O 1
ATOM 719 N N . PHE A 1 92 ? -9.883 -3.906 7.121 1 98.75 92 PHE A N 1
ATOM 720 C CA . PHE A 1 92 ? -9.828 -3.613 5.695 1 98.75 92 PHE A CA 1
ATOM 721 C C . PHE A 1 92 ? -10.945 -4.328 4.945 1 98.75 92 PHE A C 1
ATOM 723 O O . PHE A 1 92 ? -11.688 -3.701 4.191 1 98.75 92 PHE A O 1
ATOM 730 N N . ARG A 1 93 ? -11.078 -5.582 5.184 1 98.38 93 ARG A N 1
ATOM 731 C CA . ARG A 1 93 ? -12.117 -6.371 4.52 1 98.38 93 ARG A CA 1
ATOM 732 C C . ARG A 1 93 ? -13.508 -5.848 4.859 1 98.38 93 ARG A C 1
ATOM 734 O O . ARG A 1 93 ? -14.367 -5.758 3.984 1 98.38 93 ARG A O 1
ATOM 741 N N . GLN A 1 94 ? -13.727 -5.539 6.074 1 97.94 94 GLN A N 1
ATOM 742 C CA . GLN A 1 94 ? -15.016 -5.023 6.516 1 97.94 94 GLN A CA 1
ATOM 743 C C . GLN A 1 94 ? -15.344 -3.707 5.82 1 97.94 94 GLN A C 1
ATOM 745 O O . GLN A 1 94 ? -16.453 -3.525 5.316 1 97.94 94 GLN A O 1
ATOM 750 N N . LEU A 1 95 ? -14.422 -2.807 5.797 1 98.5 95 LEU A N 1
ATOM 751 C CA . LEU A 1 95 ? -14.625 -1.517 5.148 1 98.5 95 LEU A CA 1
ATOM 752 C C . LEU A 1 95 ? -14.898 -1.696 3.658 1 98.5 95 LEU A C 1
ATOM 754 O O . LEU A 1 95 ? -15.797 -1.049 3.105 1 98.5 95 LEU A O 1
ATOM 758 N N . ALA A 1 96 ? -14.133 -2.574 3.01 1 98.56 96 ALA A N 1
ATOM 759 C CA . ALA A 1 96 ? -14.32 -2.828 1.584 1 98.56 96 ALA A CA 1
ATOM 760 C C . ALA A 1 96 ? -15.703 -3.408 1.305 1 98.56 96 ALA A C 1
ATOM 762 O O . ALA A 1 96 ? -16.359 -3.014 0.342 1 98.56 96 ALA A O 1
ATOM 763 N N . SER A 1 97 ? -16.094 -4.293 2.152 1 97.44 97 SER A N 1
ATOM 764 C CA . SER A 1 97 ? -17.391 -4.938 1.993 1 97.44 97 SER A CA 1
ATOM 765 C C . SER A 1 97 ? -18.531 -3.945 2.201 1 97.44 97 SER A C 1
ATOM 767 O O . SER A 1 97 ? -19.531 -3.975 1.477 1 97.44 97 SER A O 1
ATOM 769 N N . ASP A 1 98 ? -18.422 -3.084 3.127 1 96.56 98 ASP A N 1
ATOM 770 C CA . ASP A 1 98 ? -19.469 -2.129 3.492 1 96.56 98 ASP A CA 1
ATOM 771 C C . ASP A 1 98 ? -19.859 -1.257 2.299 1 96.56 98 ASP A C 1
ATOM 773 O O . ASP A 1 98 ? -21 -0.816 2.193 1 96.56 98 ASP A O 1
ATOM 777 N N . VAL A 1 99 ? -18.922 -1.046 1.358 1 97 99 VAL A N 1
ATOM 778 C CA . VAL A 1 99 ? -19.188 -0.109 0.274 1 97 99 VAL A CA 1
ATOM 779 C C . VAL A 1 99 ? -19.078 -0.825 -1.07 1 97 99 VAL A C 1
ATOM 781 O O . VAL A 1 99 ? -18.969 -0.182 -2.117 1 97 99 VAL A O 1
ATOM 784 N N . ASP A 1 100 ? -18.984 -2.164 -1.037 1 96.12 100 ASP A N 1
ATOM 785 C CA . ASP A 1 100 ? -18.766 -2.932 -2.26 1 96.12 100 ASP A CA 1
ATOM 786 C C . ASP A 1 100 ? -17.609 -2.354 -3.074 1 96.12 100 ASP A C 1
ATOM 788 O O . ASP A 1 100 ? -17.781 -2.027 -4.25 1 96.12 100 ASP A O 1
ATOM 792 N N . ALA A 1 101 ? -16.5 -2.217 -2.416 1 97.56 101 ALA A N 1
ATOM 793 C CA . ALA A 1 101 ? -15.344 -1.484 -2.934 1 97.56 101 ALA A CA 1
ATOM 794 C C . ALA A 1 101 ? -14.789 -2.152 -4.188 1 97.56 101 ALA A C 1
ATOM 796 O O . ALA A 1 101 ? -14.719 -3.381 -4.266 1 97.56 101 ALA A O 1
ATOM 797 N N . ASN A 1 102 ? -14.391 -1.388 -5.141 1 96.81 102 ASN A N 1
ATOM 798 C CA . ASN A 1 102 ? -13.664 -1.795 -6.344 1 96.81 102 ASN A CA 1
ATOM 799 C C . ASN A 1 102 ? -12.633 -0.753 -6.758 1 96.81 102 ASN A C 1
ATOM 801 O O . ASN A 1 102 ? -12.727 0.413 -6.371 1 96.81 102 ASN A O 1
ATOM 805 N N . GLY A 1 103 ? -11.625 -1.224 -7.496 1 96.06 103 GLY A N 1
ATOM 806 C CA . GLY A 1 103 ? -10.625 -0.293 -7.992 1 96.06 103 GLY A CA 1
ATOM 807 C C . GLY A 1 103 ? -10.031 0.583 -6.906 1 96.06 103 GLY A C 1
ATOM 808 O O . GLY A 1 103 ? -9.531 0.077 -5.898 1 96.06 103 GLY A O 1
ATOM 809 N N . ASN A 1 104 ? -10.188 1.858 -7.066 1 93.88 104 ASN A N 1
ATOM 810 C CA . ASN A 1 104 ? -9.57 2.824 -6.164 1 93.88 104 ASN A CA 1
ATOM 811 C C . ASN A 1 104 ? -10.203 2.771 -4.773 1 93.88 104 ASN A C 1
ATOM 813 O O . ASN A 1 104 ? -9.555 3.096 -3.779 1 93.88 104 ASN A O 1
ATOM 817 N N . ASP A 1 105 ? -11.438 2.363 -4.676 1 97.25 105 ASP A N 1
ATOM 818 C CA . ASP A 1 105 ? -12.102 2.229 -3.387 1 97.25 105 ASP A CA 1
ATOM 819 C C . ASP A 1 105 ? -11.391 1.207 -2.504 1 97.25 105 ASP A C 1
ATOM 821 O O . ASP A 1 105 ? -11.445 1.295 -1.274 1 97.25 105 ASP A O 1
ATOM 825 N N . ILE A 1 106 ? -10.773 0.246 -3.137 1 98.31 106 ILE A N 1
ATOM 826 C CA . ILE A 1 106 ? -10.039 -0.769 -2.393 1 98.31 106 ILE A CA 1
ATOM 827 C C . ILE A 1 106 ? -8.852 -0.124 -1.674 1 98.31 106 ILE A C 1
ATOM 829 O O . ILE A 1 106 ? -8.609 -0.404 -0.499 1 98.31 106 ILE A O 1
ATOM 833 N N . ALA A 1 107 ? -8.109 0.773 -2.354 1 97.19 107 ALA A N 1
ATOM 834 C CA . ALA A 1 107 ? -6.977 1.472 -1.753 1 97.19 107 ALA A CA 1
ATOM 835 C C . ALA A 1 107 ? -7.43 2.365 -0.602 1 97.19 107 ALA A C 1
ATOM 837 O O . ALA A 1 107 ? -6.781 2.416 0.446 1 97.19 107 ALA A O 1
ATOM 838 N N . ASP A 1 108 ? -8.57 3.023 -0.808 1 98 108 ASP A N 1
ATOM 839 C CA . ASP A 1 108 ? -9.117 3.871 0.246 1 98 108 ASP A CA 1
ATOM 840 C C . ASP A 1 108 ? -9.477 3.047 1.481 1 98 108 ASP A C 1
ATOM 842 O O . ASP A 1 108 ? -9.211 3.463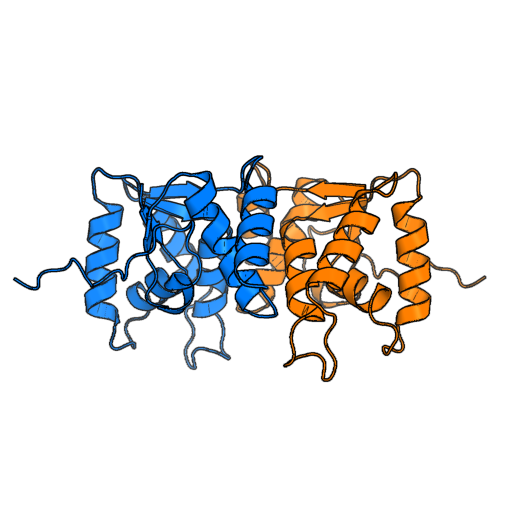 2.609 1 98 108 ASP A O 1
ATOM 846 N N . ALA A 1 109 ? -10.109 1.895 1.238 1 98.69 109 ALA A N 1
ATOM 847 C CA . ALA A 1 109 ? -10.492 1.018 2.342 1 98.69 109 ALA A CA 1
ATOM 848 C C . ALA A 1 109 ? -9.266 0.542 3.115 1 98.69 109 ALA A C 1
ATOM 850 O O . ALA A 1 109 ? -9.281 0.483 4.348 1 98.69 109 ALA A O 1
ATOM 851 N N . HIS A 1 110 ? -8.227 0.211 2.342 1 98.5 110 HIS A N 1
ATOM 852 C CA . HIS A 1 110 ? -6.984 -0.254 2.957 1 98.5 110 HIS A CA 1
ATOM 853 C C . HIS A 1 110 ? -6.383 0.819 3.857 1 98.5 110 HIS A C 1
ATOM 855 O O . HIS A 1 110 ? -5.957 0.528 4.98 1 98.5 110 HIS A O 1
ATOM 861 N N . LEU A 1 111 ? -6.391 2.055 3.412 1 98.25 111 LEU A N 1
ATOM 862 C CA . LEU A 1 111 ? -5.855 3.17 4.184 1 98.25 111 LEU A CA 1
ATOM 863 C C . LEU A 1 111 ? -6.754 3.488 5.375 1 98.25 111 LEU A C 1
ATOM 865 O O . LEU A 1 111 ? -6.27 3.703 6.484 1 98.25 111 LEU A O 1
ATOM 869 N N . ALA A 1 112 ? -8.055 3.461 5.18 1 98.5 112 ALA A N 1
ATOM 870 C CA . ALA A 1 112 ? -9.023 3.746 6.234 1 98.5 112 ALA A CA 1
ATOM 871 C C . ALA A 1 112 ? -8.914 2.725 7.367 1 98.5 112 ALA A C 1
ATOM 873 O O . ALA A 1 112 ? -9.203 3.039 8.523 1 98.5 112 ALA A O 1
ATOM 874 N N . ALA A 1 113 ? -8.469 1.516 7.031 1 98.75 113 ALA A N 1
ATOM 875 C CA . ALA A 1 113 ? -8.367 0.432 8.008 1 98.75 113 ALA A CA 1
ATOM 876 C C . ALA A 1 113 ? -7.367 0.779 9.102 1 98.75 113 ALA A C 1
ATOM 878 O O . ALA A 1 113 ? -7.516 0.338 10.25 1 98.75 113 ALA A O 1
ATOM 879 N N . TYR A 1 114 ? -6.344 1.645 8.773 1 98.38 114 TYR A N 1
ATOM 880 C CA . TYR A 1 114 ? -5.398 2.086 9.789 1 98.38 114 TYR A CA 1
ATOM 881 C C . TYR A 1 114 ? -6.102 2.869 10.891 1 98.38 114 TYR A C 1
ATOM 883 O O . TYR A 1 114 ? -5.855 2.646 12.078 1 98.38 114 TYR A O 1
ATOM 891 N N . ALA A 1 115 ? -6.953 3.795 10.461 1 98.31 115 ALA A N 1
ATOM 892 C CA . ALA A 1 115 ? -7.684 4.609 11.43 1 98.31 115 ALA A CA 1
ATOM 893 C C . ALA A 1 115 ? -8.672 3.762 12.227 1 98.31 115 ALA A C 1
ATOM 895 O O . ALA A 1 115 ? -8.773 3.9 13.445 1 98.31 115 ALA A O 1
ATOM 896 N N . LEU A 1 116 ? -9.352 2.838 11.562 1 98.12 116 LEU A N 1
ATOM 897 C CA . LEU A 1 116 ? -10.336 1.996 12.234 1 98.12 116 LEU A CA 1
ATOM 898 C C . LEU A 1 116 ? -9.672 1.114 13.281 1 98.12 116 LEU A C 1
ATOM 900 O O . LEU A 1 116 ? -10.148 1.023 14.414 1 98.12 116 LEU A O 1
ATOM 904 N N . GLU A 1 117 ? -8.57 0.483 12.906 1 97.88 117 GLU A N 1
ATOM 905 C CA . GLU A 1 117 ? -7.852 -0.408 13.812 1 97.88 117 GLU A CA 1
ATOM 906 C C . GLU A 1 117 ? -7.363 0.34 15.047 1 97.88 117 GLU A C 1
ATOM 908 O O . GLU A 1 117 ? -7.285 -0.234 16.141 1 97.88 117 GLU A O 1
ATOM 913 N N . ASN A 1 118 ? -7.09 1.646 14.953 1 97.75 118 ASN A N 1
ATOM 914 C CA . ASN A 1 118 ? -6.496 2.422 16.031 1 97.75 118 ASN A CA 1
ATOM 915 C C . ASN A 1 118 ? -7.516 3.348 16.688 1 97.75 118 ASN A C 1
ATOM 917 O O . ASN A 1 118 ? -7.152 4.215 17.484 1 97.75 118 ASN A O 1
ATOM 921 N N . ASN A 1 119 ? -8.766 3.232 16.297 1 97.25 119 ASN A N 1
ATOM 922 C CA . ASN A 1 119 ? -9.82 4.109 16.797 1 97.25 119 ASN A CA 1
ATOM 923 C C . ASN A 1 119 ? -9.469 5.578 16.594 1 97.25 119 ASN A C 1
ATOM 925 O O . ASN A 1 119 ? -9.648 6.395 17.5 1 97.25 119 ASN A O 1
ATOM 929 N N . ALA A 1 120 ? -8.906 5.891 15.477 1 98.31 120 ALA A N 1
ATOM 930 C CA . ALA A 1 120 ? -8.438 7.234 15.141 1 98.31 120 ALA A CA 1
ATOM 931 C C . ALA A 1 120 ? -9.445 7.965 14.258 1 98.31 120 ALA A C 1
ATOM 933 O O . ALA A 1 120 ? -10.297 7.336 13.625 1 98.31 120 ALA A O 1
ATOM 934 N N . THR A 1 121 ? -9.367 9.242 14.281 1 98.12 121 THR A N 1
ATOM 935 C CA . THR A 1 121 ? -10.047 10.062 13.281 1 98.12 121 THR A CA 1
ATOM 936 C C . THR A 1 121 ? -9.18 10.219 12.039 1 98.12 121 THR A C 1
ATOM 938 O O . THR A 1 121 ? -8.008 10.578 12.133 1 98.12 121 THR A O 1
ATOM 941 N N . TRP A 1 122 ? -9.758 9.914 10.875 1 98.5 122 TRP A N 1
ATOM 942 C CA . TRP A 1 122 ? -9.062 9.977 9.586 1 98.5 122 TRP A CA 1
ATOM 943 C C . TRP A 1 122 ? -9.242 11.352 8.945 1 98.5 122 TRP A C 1
ATOM 945 O O . TRP A 1 122 ? -10.367 11.75 8.633 1 98.5 122 TRP A O 1
ATOM 955 N N . LEU A 1 123 ? -8.156 12.055 8.789 1 98.31 123 LEU A N 1
ATOM 956 C CA . LEU A 1 123 ? -8.188 13.367 8.148 1 98.31 123 LEU A CA 1
ATOM 957 C C . LEU A 1 123 ? -7.793 13.258 6.676 1 98.31 123 LEU A C 1
ATOM 959 O O . LEU A 1 123 ? -6.668 12.875 6.355 1 98.31 123 LEU A O 1
ATOM 963 N N . SER A 1 124 ? -8.734 13.57 5.848 1 98.44 124 SER A N 1
ATOM 964 C CA . SER A 1 124 ? -8.508 13.547 4.41 1 98.44 124 SER A CA 1
ATOM 965 C C . SER A 1 124 ? -9.312 14.633 3.703 1 98.44 124 SER A C 1
ATOM 967 O O . SER A 1 124 ? -10.438 14.938 4.105 1 98.44 124 SER A O 1
ATOM 969 N N . ALA A 1 125 ? -8.719 15.234 2.625 1 97.44 125 ALA A N 1
ATOM 970 C CA . ALA A 1 125 ? -9.43 16.219 1.812 1 97.44 125 ALA A CA 1
ATOM 971 C C . ALA A 1 125 ? -10.375 15.539 0.83 1 97.44 125 ALA A C 1
ATOM 973 O O . ALA A 1 125 ? -11.203 16.203 0.199 1 97.44 125 ALA A O 1
ATOM 974 N N . ASP A 1 126 ? -10.234 14.258 0.655 1 96.75 126 ASP A N 1
ATOM 975 C CA . ASP A 1 126 ? -11.109 13.492 -0.228 1 96.75 126 ASP A CA 1
ATOM 976 C C . ASP A 1 126 ? -12.438 13.18 0.456 1 96.75 126 ASP A C 1
ATOM 978 O O . ASP A 1 126 ? -12.508 12.297 1.316 1 96.75 126 ASP A O 1
ATOM 982 N N . ARG A 1 127 ? -13.477 13.719 0.052 1 95.44 127 ARG A N 1
ATOM 983 C CA . ARG A 1 127 ? -14.789 13.562 0.655 1 95.44 127 ARG A CA 1
ATOM 984 C C . ARG A 1 127 ? -15.328 12.148 0.44 1 95.44 127 ARG A C 1
ATOM 986 O O . ARG A 1 127 ? -16.266 11.727 1.113 1 95.44 127 ARG A O 1
ATOM 993 N N . GLY A 1 128 ? -14.727 11.406 -0.459 1 95.81 128 GLY A N 1
ATOM 994 C CA . GLY A 1 128 ? -15.133 10.039 -0.727 1 95.81 128 GLY A CA 1
ATOM 995 C C . GLY A 1 128 ? -15 9.125 0.481 1 95.81 128 GLY A C 1
ATOM 996 O O . GLY A 1 128 ? -15.688 8.109 0.578 1 95.81 128 GLY A O 1
ATOM 997 N N . PHE A 1 129 ? -14.219 9.508 1.469 1 97.62 129 PHE A N 1
ATOM 998 C CA . PHE A 1 129 ? -14.039 8.688 2.66 1 97.62 129 PHE A CA 1
ATOM 999 C C . PHE A 1 129 ? -15.297 8.695 3.521 1 97.62 129 PHE A C 1
ATOM 1001 O O . PHE A 1 129 ? -15.477 7.828 4.375 1 97.62 129 PHE A O 1
ATOM 1008 N N . ALA A 1 130 ? -16.172 9.625 3.301 1 96 130 ALA A N 1
ATOM 1009 C CA . ALA A 1 130 ? -17.406 9.711 4.066 1 96 130 ALA A CA 1
ATOM 1010 C C . ALA A 1 130 ? -18.297 8.492 3.814 1 96 130 ALA A C 1
ATOM 1012 O O . ALA A 1 130 ? -19.188 8.195 4.605 1 96 130 ALA A O 1
ATOM 1013 N N . ARG A 1 131 ? -18.062 7.762 2.781 1 96.81 131 ARG A N 1
ATOM 1014 C CA . ARG A 1 131 ? -18.875 6.605 2.436 1 96.81 131 ARG A CA 1
ATOM 1015 C C . ARG A 1 131 ? -18.641 5.453 3.406 1 96.81 131 ARG A C 1
ATOM 1017 O O . ARG A 1 131 ? -19.469 4.547 3.52 1 96.81 131 ARG A O 1
ATOM 1024 N N . PHE A 1 132 ? -17.469 5.469 4.043 1 97.75 132 PHE A N 1
ATOM 1025 C CA . PHE A 1 132 ? -17.172 4.465 5.059 1 97.75 132 PHE A CA 1
ATOM 1026 C C . PHE A 1 132 ? -17.844 4.812 6.379 1 97.75 132 PHE A C 1
ATOM 1028 O O . PHE A 1 132 ? -17.281 5.527 7.203 1 97.75 132 PHE A O 1
ATOM 1035 N N . ARG A 1 133 ? -18.875 4.227 6.734 1 96.06 133 ARG A N 1
ATOM 1036 C CA . ARG A 1 133 ? -19.719 4.609 7.871 1 96.06 133 ARG A CA 1
ATOM 1037 C C . ARG A 1 133 ? -19.031 4.27 9.188 1 96.06 133 ARG A C 1
ATOM 1039 O O . ARG A 1 133 ? -19.281 4.914 10.211 1 96.06 133 ARG A O 1
ATOM 1046 N N . ARG A 1 134 ? -18.203 3.244 9.203 1 96.5 134 ARG A N 1
ATOM 1047 C CA . ARG A 1 134 ? -17.5 2.828 10.414 1 96.5 134 ARG A CA 1
ATOM 1048 C C . ARG A 1 134 ? -16.297 3.717 10.688 1 96.5 134 ARG A C 1
ATOM 1050 O O . ARG A 1 134 ? -15.734 3.691 11.781 1 96.5 134 ARG A O 1
ATOM 1057 N N . LEU A 1 135 ? -15.961 4.547 9.703 1 97.88 135 LEU A N 1
ATOM 1058 C CA . LEU A 1 135 ? -14.773 5.395 9.781 1 97.88 135 LEU A CA 1
ATOM 1059 C C . LEU A 1 135 ? -15.133 6.77 10.336 1 97.88 135 LEU A C 1
ATOM 1061 O O . LEU A 1 135 ? -16.078 7.402 9.875 1 97.88 135 LEU A O 1
ATOM 1065 N N . ARG A 1 136 ? -14.461 7.195 11.383 1 97.81 136 ARG A N 1
ATOM 1066 C CA . ARG A 1 136 ? -14.516 8.609 11.75 1 97.81 136 ARG A CA 1
ATOM 1067 C C . ARG A 1 136 ? -13.648 9.445 10.812 1 97.81 136 ARG A C 1
ATOM 1069 O O . ARG A 1 136 ? -12.422 9.43 10.914 1 97.81 136 ARG A O 1
ATOM 1076 N N . TRP A 1 137 ? -14.273 10.07 9.914 1 97.56 137 TRP A N 1
ATOM 1077 C CA . TRP A 1 137 ? -13.602 10.891 8.906 1 97.56 137 TRP A CA 1
ATOM 1078 C C . TRP A 1 137 ? -13.922 12.367 9.109 1 97.56 137 TRP A C 1
ATOM 1080 O O . TRP A 1 137 ? -15.055 12.719 9.453 1 97.56 137 TRP A O 1
ATOM 1090 N N . ARG A 1 138 ? -12.945 13.25 8.883 1 97.06 138 ARG A N 1
ATOM 1091 C CA . ARG A 1 138 ? -13.117 14.695 8.93 1 97.06 138 ARG A CA 1
ATOM 1092 C C . ARG A 1 138 ? -12.266 15.391 7.871 1 97.06 138 ARG A C 1
ATOM 1094 O O . ARG A 1 138 ? -11.117 14.992 7.633 1 97.06 138 ARG A O 1
ATOM 1101 N N . HIS A 1 139 ? -12.883 16.375 7.262 1 97.31 139 HIS A N 1
ATOM 1102 C CA . HIS A 1 139 ? -12.055 17.234 6.43 1 97.31 139 HIS A CA 1
ATOM 1103 C C . HIS A 1 139 ? -11.055 18.031 7.27 1 97.31 139 HIS A C 1
ATOM 1105 O O . HIS A 1 139 ? -11.422 18.609 8.297 1 97.31 139 HIS A O 1
ATOM 1111 N N . PRO A 1 140 ? -9.852 18.062 6.828 1 95.94 140 PRO A N 1
ATOM 1112 C CA . PRO A 1 140 ? -8.805 18.641 7.684 1 95.94 140 PRO A CA 1
ATOM 1113 C C . PRO A 1 140 ? -9.047 20.109 8.016 1 95.94 140 PRO A C 1
ATOM 1115 O O . PRO A 1 140 ? -8.648 20.578 9.086 1 95.94 140 PRO A O 1
ATOM 1118 N N . LEU A 1 141 ? -9.672 20.859 7.078 1 93.56 141 LEU A N 1
ATOM 1119 C CA . LEU A 1 141 ? -9.797 22.297 7.258 1 93.56 141 LEU A CA 1
ATOM 1120 C C . LEU A 1 141 ? -11.148 22.656 7.859 1 93.56 141 LEU A C 1
ATOM 1122 O O . LEU A 1 141 ? -11.469 23.828 8.031 1 93.56 141 LEU A O 1
ATOM 1126 N N . ASP A 1 142 ? -12.039 21.734 8.031 1 86 142 ASP A N 1
ATOM 1127 C CA . ASP A 1 142 ? -13.344 22.016 8.617 1 86 142 ASP A CA 1
ATOM 1128 C C . ASP A 1 142 ? -13.203 22.609 10.023 1 86 142 ASP A C 1
ATOM 1130 O O . ASP A 1 142 ? -13.992 23.469 10.422 1 86 142 ASP A O 1
ATOM 1134 N N . GLY A 1 143 ? -12.484 22.219 10.953 1 64.25 143 GLY A N 1
ATOM 1135 C CA . GLY A 1 143 ? -12.406 22.812 12.281 1 64.25 143 GLY A CA 1
ATOM 1136 C C . GLY A 1 143 ? -11.516 24.031 12.344 1 64.25 143 GLY A C 1
ATOM 1137 O O . GLY A 1 143 ? -11.289 24.594 13.422 1 64.25 143 GLY A O 1
ATOM 1138 N N . GLN A 1 144 ? -10.875 24.359 11.344 1 60 144 GLN A N 1
ATOM 1139 C CA . GLN A 1 144 ? -10.008 25.531 11.375 1 60 144 GLN A CA 1
ATOM 1140 C C . GLN A 1 144 ? -10.82 26.812 11.25 1 60 144 GLN A C 1
ATOM 1142 O O . GLN A 1 144 ? -11.477 27.047 10.234 1 60 144 GLN A O 1
ATOM 1147 N N . THR A 1 145 ? -11.625 27 12.281 1 43 145 THR A N 1
ATOM 1148 C CA . THR A 1 145 ? -12.281 28.297 12.398 1 43 145 THR A CA 1
ATOM 1149 C C . THR A 1 145 ? -11.312 29.438 12.07 1 43 145 THR A C 1
ATOM 1151 O O . THR A 1 145 ? -10.273 29.562 12.711 1 43 145 THR A O 1
ATOM 1154 N N . HIS A 1 146 ? -11.164 29.688 10.82 1 39.09 146 HIS A N 1
ATOM 1155 C CA . HIS A 1 146 ? -10.531 30.969 10.539 1 39.09 146 HIS A CA 1
ATOM 1156 C C . HIS A 1 146 ? -10.977 32.031 11.531 1 39.09 146 HIS A C 1
ATOM 1158 O O . HIS A 1 146 ? -12.164 32.344 11.641 1 39.09 146 HIS A O 1
ATOM 1164 N N . LEU A 1 147 ? -10.305 31.969 12.602 1 32.97 147 LEU A N 1
ATOM 1165 C CA . LEU A 1 147 ? -10.5 33.25 13.289 1 32.97 147 LEU A CA 1
ATOM 1166 C C . LEU A 1 147 ? -9.945 34.406 12.461 1 32.97 147 LEU A C 1
ATOM 1168 O O . LEU A 1 147 ? -8.914 34.25 11.805 1 32.97 147 LEU A O 1
ATOM 1172 N N . MET B 1 1 ? 11.617 -19.312 1.607 1 97.31 1 MET B N 1
ATOM 1173 C CA . MET B 1 1 ? 10.25 -18.875 1.314 1 97.31 1 MET B CA 1
ATOM 1174 C C . MET B 1 1 ? 10.195 -18.109 0.003 1 97.31 1 MET B C 1
ATOM 1176 O O . MET B 1 1 ? 11.195 -17.531 -0.43 1 97.31 1 MET B O 1
ATOM 1180 N N . LEU B 1 2 ? 9.055 -18.203 -0.686 1 98.19 2 LEU B N 1
ATOM 1181 C CA . LEU B 1 2 ? 8.797 -17.406 -1.876 1 98.19 2 LEU B CA 1
ATOM 1182 C C . LEU B 1 2 ? 7.723 -16.359 -1.604 1 98.19 2 LEU B C 1
ATOM 1184 O O . LEU B 1 2 ? 6.793 -16.594 -0.835 1 98.19 2 LEU B O 1
ATOM 1188 N N . CYS B 1 3 ? 7.895 -15.211 -2.184 1 98.62 3 CYS B N 1
ATOM 1189 C CA . CYS B 1 3 ? 6.859 -14.188 -2.225 1 98.62 3 CYS B CA 1
ATOM 1190 C C . CYS B 1 3 ? 6.496 -13.836 -3.664 1 98.62 3 CYS B C 1
ATOM 1192 O O . CYS B 1 3 ? 7.355 -13.844 -4.543 1 98.62 3 CYS B O 1
ATOM 1194 N N . VAL B 1 4 ? 5.277 -13.531 -3.838 1 98.5 4 VAL B N 1
ATOM 1195 C CA . VAL B 1 4 ? 4.879 -13.258 -5.215 1 98.5 4 VAL B CA 1
ATOM 1196 C C . VAL B 1 4 ? 4.375 -11.82 -5.332 1 98.5 4 VAL B C 1
ATOM 1198 O O . VAL B 1 4 ? 3.818 -11.273 -4.375 1 98.5 4 VAL B O 1
ATOM 1201 N N . ASP B 1 5 ? 4.547 -11.258 -6.477 1 98.5 5 ASP B N 1
ATOM 1202 C CA . ASP B 1 5 ? 4.086 -9.922 -6.828 1 98.5 5 ASP B CA 1
ATOM 1203 C C . ASP B 1 5 ? 2.613 -9.938 -7.238 1 98.5 5 ASP B C 1
ATOM 1205 O O . ASP B 1 5 ? 2.039 -11 -7.465 1 98.5 5 ASP B O 1
ATOM 1209 N N . VAL B 1 6 ? 2.082 -8.742 -7.383 1 98.62 6 VAL B N 1
ATOM 1210 C CA . VAL B 1 6 ? 0.687 -8.555 -7.762 1 98.62 6 VAL B CA 1
ATOM 1211 C C . VAL B 1 6 ? 0.443 -9.164 -9.141 1 98.62 6 VAL B C 1
ATOM 1213 O O . VAL B 1 6 ? -0.564 -9.844 -9.359 1 98.62 6 VAL B O 1
ATOM 1216 N N . ASN B 1 7 ? 1.383 -8.977 -10.094 1 98.12 7 ASN B N 1
ATOM 1217 C CA . ASN B 1 7 ? 1.153 -9.43 -11.461 1 98.12 7 ASN B CA 1
ATOM 1218 C C . ASN B 1 7 ? 1.059 -10.945 -11.547 1 98.12 7 ASN B C 1
ATOM 1220 O O . ASN B 1 7 ? 0.339 -11.484 -12.391 1 98.12 7 ASN B O 1
ATOM 1224 N N . VAL B 1 8 ? 1.759 -11.648 -10.672 1 98.44 8 VAL B N 1
ATOM 1225 C CA . VAL B 1 8 ? 1.681 -13.102 -10.648 1 98.44 8 VAL B CA 1
ATOM 1226 C C . VAL B 1 8 ? 0.26 -13.539 -10.297 1 98.44 8 VAL B C 1
ATOM 1228 O O . VAL B 1 8 ? -0.301 -14.43 -10.953 1 98.44 8 VAL B O 1
ATOM 1231 N N . LEU B 1 9 ? -0.325 -12.883 -9.352 1 98.81 9 LEU B N 1
ATOM 1232 C CA . LEU B 1 9 ? -1.689 -13.195 -8.938 1 98.81 9 LEU B CA 1
ATOM 1233 C C . LEU B 1 9 ? -2.688 -12.812 -10.023 1 98.81 9 LEU B C 1
ATOM 1235 O O . LEU B 1 9 ? -3.619 -13.57 -10.312 1 98.81 9 LEU B O 1
ATOM 1239 N N . VAL B 1 10 ? -2.51 -11.648 -10.625 1 98.81 10 VAL B N 1
ATOM 1240 C CA . VAL B 1 10 ? -3.42 -11.148 -11.648 1 98.81 10 VAL B CA 1
ATOM 1241 C C . VAL B 1 10 ? -3.395 -12.078 -12.859 1 98.81 10 VAL B C 1
ATOM 1243 O O . VAL B 1 10 ? -4.445 -12.492 -13.359 1 98.81 10 VAL B O 1
ATOM 1246 N N . TYR B 1 11 ? -2.193 -12.484 -13.32 1 98.56 11 TYR B N 1
ATOM 1247 C CA . TYR B 1 11 ? -2.055 -13.367 -14.477 1 98.56 11 TYR B CA 1
ATOM 1248 C C . TYR B 1 11 ? -2.662 -14.734 -14.195 1 98.56 11 TYR B C 1
ATOM 1250 O O . TYR B 1 11 ? -3.244 -15.359 -15.086 1 98.56 11 TYR B O 1
ATOM 1258 N N . ALA B 1 12 ? -2.529 -15.203 -12.977 1 98.5 12 ALA B N 1
ATOM 1259 C CA . ALA B 1 12 ? -3.068 -16.516 -12.602 1 98.5 12 ALA B CA 1
ATOM 1260 C C . ALA B 1 12 ? -4.59 -16.469 -12.523 1 98.5 12 ALA B C 1
ATOM 1262 O O . ALA B 1 12 ? -5.258 -17.484 -12.727 1 98.5 12 ALA B O 1
ATOM 1263 N N . HIS B 1 13 ? -5.176 -15.336 -12.234 1 98.56 13 HIS B N 1
ATOM 1264 C CA . HIS B 1 13 ? -6.602 -15.195 -11.977 1 98.56 13 HIS B CA 1
ATOM 1265 C C . HIS B 1 13 ? -7.371 -14.898 -13.258 1 98.56 13 HIS B C 1
ATOM 1267 O O . HIS B 1 13 ? -8.445 -15.461 -13.477 1 98.56 13 HIS B O 1
ATOM 1273 N N . ARG B 1 14 ? -6.82 -14.008 -14.062 1 98.38 14 ARG B N 1
ATOM 1274 C CA . ARG B 1 14 ? -7.555 -13.5 -15.219 1 98.38 14 ARG B CA 1
ATOM 1275 C C . ARG B 1 14 ? -7.445 -14.461 -16.406 1 98.38 14 ARG B C 1
ATOM 1277 O O . ARG B 1 14 ? -6.406 -14.523 -17.062 1 98.38 14 ARG B O 1
ATOM 1284 N N . ALA B 1 15 ? -8.469 -15.047 -16.766 1 96.44 15 ALA B N 1
ATOM 1285 C CA . ALA B 1 15 ? -8.492 -16.094 -17.797 1 96.44 15 ALA B CA 1
ATOM 1286 C C . ALA B 1 15 ? -8.344 -15.508 -19.188 1 96.44 15 ALA B C 1
ATOM 1288 O O . ALA B 1 15 ? -7.977 -16.219 -20.125 1 96.44 15 ALA B O 1
ATOM 1289 N N . ASP B 1 16 ? -8.633 -14.25 -19.375 1 95.62 16 ASP B N 1
ATOM 1290 C CA . ASP B 1 16 ? -8.602 -13.602 -20.688 1 95.62 16 ASP B CA 1
ATOM 1291 C C . ASP B 1 16 ? -7.18 -13.18 -21.062 1 95.62 16 ASP B C 1
ATOM 1293 O O . ASP B 1 16 ? -6.938 -12.727 -22.172 1 95.62 16 ASP B O 1
ATOM 1297 N N . LEU B 1 17 ? -6.242 -13.367 -20.156 1 96.38 17 LEU B N 1
ATOM 1298 C CA . LEU B 1 17 ? -4.855 -13.008 -20.438 1 96.38 17 LEU B CA 1
ATOM 1299 C C . LEU B 1 17 ? -4.098 -14.195 -21.047 1 96.38 17 LEU B C 1
ATOM 1301 O O . LEU B 1 17 ? -4.309 -15.336 -20.625 1 96.38 17 LEU B O 1
ATOM 1305 N N . ARG B 1 18 ? -3.186 -13.906 -21.891 1 95.5 18 ARG B N 1
ATOM 1306 C CA . ARG B 1 18 ? -2.387 -14.938 -22.547 1 95.5 18 ARG B CA 1
ATOM 1307 C C . ARG B 1 18 ? -1.535 -15.695 -21.531 1 95.5 18 ARG B C 1
ATOM 1309 O O . ARG B 1 18 ? -1.266 -16.891 -21.719 1 95.5 18 ARG B O 1
ATOM 1316 N N . GLU B 1 19 ? -1.181 -15.055 -20.453 1 94.5 19 GLU B N 1
ATOM 1317 C CA . GLU B 1 19 ? -0.303 -15.602 -19.422 1 94.5 19 GLU B CA 1
ATOM 1318 C C . GLU B 1 19 ? -1.06 -16.562 -18.516 1 94.5 19 GLU B C 1
ATOM 1320 O O . GLU B 1 19 ? -0.447 -17.328 -17.766 1 94.5 19 GLU B O 1
ATOM 1325 N N . HIS B 1 20 ? -2.334 -16.594 -18.625 1 97.56 20 HIS B N 1
ATOM 1326 C CA . HIS B 1 20 ? -3.186 -17.172 -17.594 1 97.56 20 HIS B CA 1
ATOM 1327 C C . HIS B 1 20 ? -2.812 -18.641 -17.344 1 97.56 20 HIS B C 1
ATOM 1329 O O . HIS B 1 20 ? -2.537 -19.016 -16.203 1 97.56 20 HIS B O 1
ATOM 1335 N N . ALA B 1 21 ? -2.736 -19.422 -18.297 1 96.5 21 ALA B N 1
ATOM 1336 C CA . ALA B 1 21 ? -2.52 -20.859 -18.125 1 96.5 21 ALA B CA 1
ATOM 1337 C C . ALA B 1 21 ? -1.204 -21.141 -17.406 1 96.5 21 ALA B C 1
ATOM 1339 O O . ALA B 1 21 ? -1.165 -21.906 -16.438 1 96.5 21 ALA B O 1
ATOM 1340 N N . ASP B 1 22 ? -0.142 -20.469 -17.781 1 97.06 22 ASP B N 1
ATOM 1341 C CA . ASP B 1 22 ? 1.172 -20.672 -17.172 1 97.06 22 ASP B CA 1
ATOM 1342 C C . ASP B 1 22 ? 1.175 -20.219 -15.719 1 97.06 22 ASP B C 1
ATOM 1344 O O . ASP B 1 22 ? 1.684 -20.938 -14.852 1 97.06 22 ASP B O 1
ATOM 1348 N N . TYR B 1 23 ? 0.572 -19.141 -15.445 1 98.25 23 TYR B N 1
ATOM 1349 C CA . TYR B 1 23 ? 0.649 -18.578 -14.102 1 98.25 23 TYR B CA 1
ATOM 1350 C C . TYR B 1 23 ? -0.327 -19.266 -13.164 1 98.25 23 TYR B C 1
ATOM 1352 O O . TYR B 1 23 ? -0.062 -19.391 -11.961 1 98.25 23 TYR B O 1
ATOM 1360 N N . ARG B 1 24 ? -1.435 -19.703 -13.75 1 98 24 ARG B N 1
ATOM 1361 C CA . ARG B 1 24 ? -2.352 -20.484 -12.93 1 98 24 ARG B CA 1
ATOM 1362 C C . ARG B 1 24 ? -1.686 -21.766 -12.438 1 98 24 ARG B C 1
ATOM 1364 O O . ARG B 1 24 ? -1.744 -22.094 -11.25 1 98 24 ARG B O 1
ATOM 1371 N N . GLY B 1 25 ? -1.106 -22.469 -13.375 1 97.12 25 GLY B N 1
ATOM 1372 C CA . GLY B 1 25 ? -0.379 -23.672 -13.008 1 97.12 25 GLY B CA 1
ATOM 1373 C C . GLY B 1 25 ? 0.738 -23.422 -12.016 1 97.12 25 GLY B C 1
ATOM 1374 O O . GLY B 1 25 ? 0.905 -24.172 -11.047 1 97.12 25 GLY B O 1
ATOM 1375 N N . LEU B 1 26 ? 1.476 -22.391 -12.195 1 97.69 26 LEU B N 1
ATOM 1376 C CA . LEU B 1 26 ? 2.574 -22.016 -11.312 1 97.69 26 LEU B CA 1
ATOM 1377 C C . LEU B 1 26 ? 2.064 -21.703 -9.906 1 97.69 26 LEU B C 1
ATOM 1379 O O . LEU B 1 26 ? 2.596 -22.234 -8.922 1 97.69 26 LEU B O 1
ATOM 1383 N N . LEU B 1 27 ? 1.047 -20.906 -9.82 1 98.12 27 LEU B N 1
ATOM 1384 C CA . LEU B 1 27 ? 0.531 -20.5 -8.516 1 98.12 27 LEU B CA 1
ATOM 1385 C C . LEU B 1 27 ? -0.026 -21.703 -7.758 1 98.12 27 LEU B C 1
ATOM 1387 O O . LEU B 1 27 ? 0.149 -21.812 -6.543 1 98.12 27 LEU B O 1
ATOM 1391 N N . GLU B 1 28 ? -0.719 -22.547 -8.5 1 97.56 28 GLU B N 1
ATOM 1392 C CA . GLU B 1 28 ? -1.235 -23.766 -7.883 1 97.56 28 GLU B CA 1
ATOM 1393 C C . GLU B 1 28 ? -0.106 -24.609 -7.301 1 97.56 28 GLU B C 1
ATOM 1395 O O . GLU B 1 28 ? -0.222 -25.125 -6.188 1 97.56 28 GLU B O 1
ATOM 1400 N N . ARG B 1 29 ? 0.928 -24.703 -8.039 1 97.44 29 ARG B N 1
ATO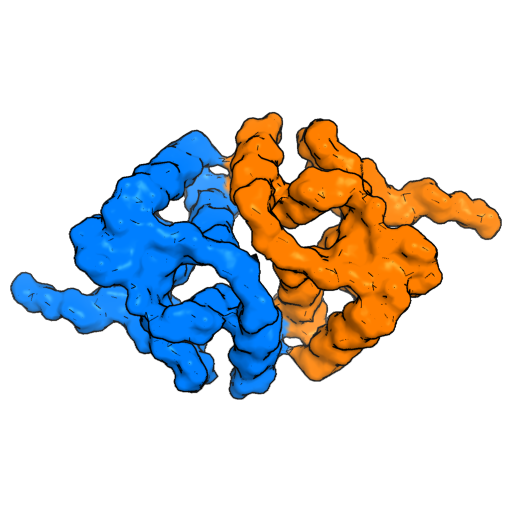M 1401 C CA . ARG B 1 29 ? 2.084 -25.469 -7.57 1 97.44 29 ARG B CA 1
ATOM 1402 C C . ARG B 1 29 ? 2.703 -24.812 -6.34 1 97.44 29 ARG B C 1
ATOM 1404 O O . ARG B 1 29 ? 2.967 -25.484 -5.344 1 97.44 29 ARG B O 1
ATOM 1411 N N . LEU B 1 30 ? 2.928 -23.531 -6.383 1 97.81 30 LEU B N 1
ATOM 1412 C CA . LEU B 1 30 ? 3.543 -22.812 -5.277 1 97.81 30 LEU B CA 1
ATOM 1413 C C . LEU B 1 30 ? 2.686 -22.906 -4.02 1 97.81 30 LEU B C 1
ATOM 1415 O O . LEU B 1 30 ? 3.209 -23.078 -2.918 1 97.81 30 LEU B O 1
ATOM 1419 N N . ALA B 1 31 ? 1.399 -22.781 -4.211 1 98.12 31 ALA B N 1
ATOM 1420 C CA . ALA B 1 31 ? 0.458 -22.75 -3.096 1 98.12 31 ALA B CA 1
ATOM 1421 C C . ALA B 1 31 ? 0.368 -24.109 -2.412 1 98.12 31 ALA B C 1
ATOM 1423 O O . ALA B 1 31 ? -0.074 -24.203 -1.265 1 98.12 31 ALA B O 1
ATOM 1424 N N . ASN B 1 32 ? 0.754 -25.141 -3.125 1 97.69 32 ASN B N 1
ATOM 1425 C CA . ASN B 1 32 ? 0.625 -26.5 -2.6 1 97.69 32 ASN B CA 1
ATOM 1426 C C . ASN B 1 32 ? 1.988 -27.125 -2.318 1 97.69 32 ASN B C 1
ATOM 1428 O O . ASN B 1 32 ? 2.08 -28.312 -2.008 1 97.69 32 ASN B O 1
ATOM 1432 N N . ASP B 1 33 ? 2.986 -26.359 -2.453 1 96.75 33 ASP B N 1
ATOM 1433 C CA . ASP B 1 33 ? 4.355 -26.828 -2.221 1 96.75 33 ASP B CA 1
ATOM 1434 C C . ASP B 1 33 ? 4.668 -26.891 -0.727 1 96.75 33 ASP B C 1
ATOM 1436 O O . ASP B 1 33 ? 3.867 -26.438 0.098 1 96.75 33 ASP B O 1
ATOM 1440 N N . ASP B 1 34 ? 5.805 -27.531 -0.348 1 97.25 34 ASP B N 1
ATOM 1441 C CA . ASP B 1 34 ? 6.27 -27.59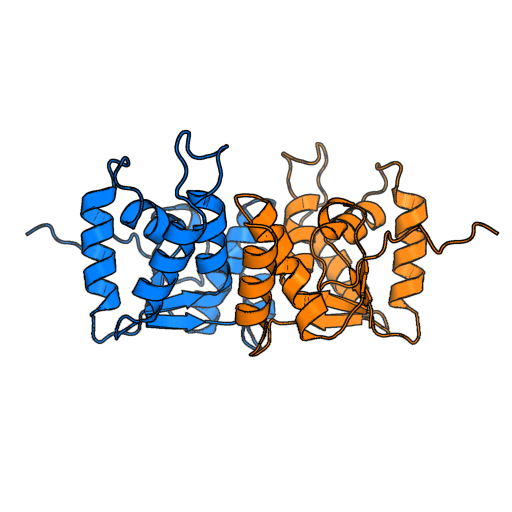4 1.035 1 97.25 34 ASP B CA 1
ATOM 1442 C C . ASP B 1 34 ? 6.906 -26.266 1.448 1 97.25 34 ASP B C 1
ATOM 1444 O O . ASP B 1 34 ? 6.867 -25.891 2.623 1 97.25 34 ASP B O 1
ATOM 1448 N N . GLU B 1 35 ? 7.438 -25.594 0.48 1 97.44 35 GLU B N 1
ATOM 1449 C CA . GLU B 1 35 ? 8.031 -24.281 0.733 1 97.44 35 GLU B CA 1
ATOM 1450 C C . GLU B 1 35 ? 6.961 -23.219 0.951 1 97.44 35 GLU B C 1
ATOM 1452 O O . GLU B 1 35 ? 6.02 -23.109 0.162 1 97.44 35 GLU B O 1
ATOM 1457 N N . PRO B 1 36 ? 7.062 -22.438 2.039 1 98.38 36 PRO B N 1
ATOM 1458 C CA . PRO B 1 36 ? 6.047 -21.406 2.303 1 98.38 36 PRO B CA 1
ATOM 1459 C C . PRO B 1 36 ? 5.953 -20.375 1.187 1 98.38 36 PRO B C 1
ATOM 1461 O O . PRO B 1 36 ? 6.977 -19.969 0.625 1 98.38 36 PRO B O 1
ATOM 1464 N N . LEU B 1 37 ? 4.727 -19.984 0.876 1 98.69 37 LEU B N 1
ATOM 1465 C CA . LEU B 1 37 ? 4.402 -18.906 -0.059 1 98.69 37 LEU B CA 1
ATOM 1466 C C . LEU B 1 37 ? 3.941 -17.656 0.685 1 98.69 37 LEU B C 1
ATOM 1468 O O . LEU B 1 37 ? 2.809 -17.609 1.17 1 98.69 37 LEU B O 1
ATOM 1472 N N . GLY B 1 38 ? 4.859 -16.703 0.763 1 98.75 38 GLY B N 1
ATOM 1473 C CA . GLY B 1 38 ? 4.527 -15.445 1.411 1 98.75 38 GLY B CA 1
ATOM 1474 C C . GLY B 1 38 ? 3.65 -14.547 0.557 1 98.75 38 GLY B C 1
ATOM 1475 O O . GLY B 1 38 ? 3.988 -14.25 -0.591 1 98.75 38 GLY B O 1
ATOM 1476 N N . LEU B 1 39 ? 2.582 -14.148 1.16 1 98.75 39 LEU B N 1
ATOM 1477 C CA . LEU B 1 39 ? 1.605 -13.266 0.526 1 98.75 39 LEU B CA 1
ATOM 1478 C C . LEU B 1 39 ? 1.443 -11.977 1.317 1 98.75 39 LEU B C 1
ATOM 1480 O O . LEU B 1 39 ? 0.638 -11.906 2.248 1 98.75 39 LEU B O 1
ATOM 1484 N N . PRO B 1 40 ? 2.205 -10.945 0.925 1 98.5 40 PRO B N 1
ATOM 1485 C CA . PRO B 1 40 ? 2.066 -9.672 1.64 1 98.5 40 PRO B CA 1
ATOM 1486 C C . PRO B 1 40 ? 0.658 -9.094 1.539 1 98.5 40 PRO B C 1
ATOM 1488 O O . PRO B 1 40 ? 0.03 -9.164 0.479 1 98.5 40 PRO B O 1
ATOM 1491 N N . ASP B 1 41 ? 0.184 -8.469 2.637 1 98.06 41 ASP B N 1
ATOM 1492 C CA . ASP B 1 41 ? -1.134 -7.844 2.656 1 98.06 41 ASP B CA 1
ATOM 1493 C C . ASP B 1 41 ? -1.272 -6.824 1.527 1 98.06 41 ASP B C 1
ATOM 1495 O O . ASP B 1 41 ? -2.328 -6.73 0.896 1 98.06 41 ASP B O 1
ATOM 1499 N N . SER B 1 42 ? -0.174 -6.098 1.273 1 98.19 42 SER B N 1
ATOM 1500 C CA . SER B 1 42 ? -0.197 -5.062 0.247 1 98.19 42 SER B CA 1
ATOM 1501 C C . SER B 1 42 ? -0.34 -5.664 -1.146 1 98.19 42 SER B C 1
ATOM 1503 O O . SER B 1 42 ? -0.955 -5.062 -2.029 1 98.19 42 SER B O 1
ATOM 1505 N N . VAL B 1 43 ? 0.193 -6.84 -1.368 1 98.69 43 VAL B N 1
ATOM 1506 C CA . VAL B 1 43 ? 0.082 -7.527 -2.648 1 98.69 43 VAL B CA 1
ATOM 1507 C C . VAL B 1 43 ? -1.347 -8.031 -2.842 1 98.69 43 VAL B C 1
ATOM 1509 O O . VAL B 1 43 ? -1.931 -7.867 -3.916 1 98.69 43 VAL B O 1
ATOM 1512 N N . LEU B 1 44 ? -1.916 -8.625 -1.761 1 98.81 44 LEU B N 1
ATOM 1513 C CA . LEU B 1 44 ? -3.287 -9.117 -1.818 1 98.81 44 LEU B CA 1
ATOM 1514 C C . LEU B 1 44 ? -4.266 -7.973 -2.057 1 98.81 44 LEU B C 1
ATOM 1516 O O . LEU B 1 44 ? -5.16 -8.078 -2.898 1 98.81 44 LEU B O 1
ATOM 1520 N N . ALA B 1 45 ? -4.051 -6.859 -1.353 1 98.69 45 ALA B N 1
ATOM 1521 C CA . ALA B 1 45 ? -4.875 -5.672 -1.567 1 98.69 45 ALA B CA 1
ATOM 1522 C C . ALA B 1 45 ? -4.711 -5.141 -2.988 1 98.69 45 ALA B C 1
ATOM 1524 O O . ALA B 1 45 ? -5.691 -4.742 -3.625 1 98.69 45 ALA B O 1
ATOM 1525 N N . GLY B 1 46 ? -3.502 -5.141 -3.469 1 98.62 46 GLY B N 1
ATOM 1526 C CA . GLY B 1 46 ? -3.225 -4.723 -4.832 1 98.62 46 GLY B CA 1
ATOM 1527 C C . GLY B 1 46 ? -3.896 -5.602 -5.875 1 98.62 46 GLY B C 1
ATOM 1528 O O . GLY B 1 46 ? -4.41 -5.102 -6.879 1 98.62 46 GLY B O 1
ATOM 1529 N N . PHE B 1 47 ? -3.875 -6.859 -5.637 1 98.81 47 PHE B N 1
ATOM 1530 C CA . PHE B 1 47 ? -4.555 -7.809 -6.516 1 98.81 47 PHE B CA 1
ATOM 1531 C C . PHE B 1 47 ? -6.039 -7.48 -6.617 1 98.81 47 PHE B C 1
ATOM 1533 O O . PHE B 1 47 ? -6.57 -7.332 -7.719 1 98.81 47 PHE B O 1
ATOM 1540 N N . ILE B 1 48 ? -6.715 -7.297 -5.484 1 98.88 48 ILE B N 1
ATOM 1541 C CA . ILE B 1 48 ? -8.141 -6.988 -5.48 1 98.88 48 ILE B CA 1
ATOM 1542 C C . ILE B 1 48 ? -8.383 -5.676 -6.219 1 98.88 48 ILE B C 1
ATOM 1544 O O . ILE B 1 48 ? -9.273 -5.59 -7.07 1 98.88 48 ILE B O 1
ATOM 1548 N N . ARG B 1 49 ? -7.578 -4.699 -5.879 1 98.62 49 ARG B N 1
ATOM 1549 C CA . ARG B 1 49 ? -7.711 -3.393 -6.516 1 98.62 49 ARG B CA 1
ATOM 1550 C C . ARG B 1 49 ? -7.617 -3.512 -8.031 1 98.62 49 ARG B C 1
ATOM 1552 O O . ARG B 1 49 ? -8.461 -2.975 -8.75 1 98.62 49 ARG B O 1
ATOM 1559 N N . VAL B 1 50 ? -6.672 -4.215 -8.523 1 98.44 50 VAL B N 1
ATOM 1560 C CA . VAL B 1 50 ? -6.383 -4.281 -9.953 1 98.44 50 VAL B CA 1
ATOM 1561 C C . VAL B 1 50 ? -7.488 -5.055 -10.672 1 98.44 50 VAL B C 1
ATOM 1563 O O . VAL B 1 50 ? -8.039 -4.582 -11.672 1 98.44 50 VAL B O 1
ATOM 1566 N N . VAL B 1 51 ? -7.898 -6.188 -10.219 1 98.69 51 VAL B N 1
ATOM 1567 C CA . VAL B 1 51 ? -8.773 -7.078 -10.977 1 98.69 51 VAL B CA 1
ATOM 1568 C C . VAL B 1 51 ? -10.211 -6.543 -10.938 1 98.69 51 VAL B C 1
ATOM 1570 O O . VAL B 1 51 ? -11.039 -6.93 -11.766 1 98.69 51 VAL B O 1
ATOM 1573 N N . THR B 1 52 ? -10.484 -5.633 -9.977 1 98.62 52 THR B N 1
ATOM 1574 C CA . THR B 1 52 ? -11.836 -5.082 -9.891 1 98.62 52 THR B CA 1
ATOM 1575 C C . THR B 1 52 ? -11.898 -3.707 -10.547 1 98.62 52 THR B C 1
ATOM 1577 O O . THR B 1 52 ? -12.945 -3.057 -10.539 1 98.62 52 THR B O 1
ATOM 1580 N N . ASN B 1 53 ? -10.805 -3.297 -11.055 1 98.38 53 ASN B N 1
ATOM 1581 C CA . ASN B 1 53 ? -10.719 -1.948 -11.602 1 98.38 53 ASN B CA 1
ATOM 1582 C C . ASN B 1 53 ? -11.227 -1.893 -13.039 1 98.38 53 ASN B C 1
ATOM 1584 O O . ASN B 1 53 ? -10.633 -2.484 -13.945 1 98.38 53 ASN B O 1
ATOM 1588 N N . ARG B 1 54 ? -12.211 -1.144 -13.312 1 95.44 54 ARG B N 1
ATOM 1589 C CA . ARG B 1 54 ? -12.836 -1.05 -14.625 1 95.44 54 ARG B CA 1
ATOM 1590 C C . ARG B 1 54 ? -11.93 -0.324 -15.617 1 95.44 54 ARG B C 1
ATOM 1592 O O . ARG B 1 54 ? -12.086 -0.475 -16.828 1 95.44 54 ARG B O 1
ATOM 1599 N N . ARG B 1 55 ? -11.055 0.476 -15.055 1 95.94 55 ARG B N 1
ATOM 1600 C CA . ARG B 1 55 ? -10.133 1.192 -15.922 1 95.94 55 ARG B CA 1
ATOM 1601 C C . ARG B 1 55 ? -9.039 0.263 -16.438 1 95.94 55 ARG B C 1
ATOM 1603 O O . ARG B 1 55 ? -8.352 0.585 -17.422 1 95.94 55 ARG B O 1
ATOM 1610 N N . VAL B 1 56 ? -8.812 -0.797 -15.789 1 95.19 56 VAL B N 1
ATOM 1611 C CA . VAL B 1 56 ? -7.773 -1.756 -16.172 1 95.19 56 VAL B CA 1
ATOM 1612 C C . VAL B 1 56 ? -8.391 -2.881 -17 1 95.19 56 VAL B C 1
ATOM 1614 O O . VAL B 1 56 ? -7.816 -3.295 -18.016 1 95.19 56 VAL B O 1
ATOM 1617 N N . PHE B 1 57 ? -9.578 -3.352 -16.594 1 95.25 57 PHE B N 1
ATOM 1618 C CA . PHE B 1 57 ? -10.281 -4.418 -17.312 1 95.25 57 PHE B CA 1
ATOM 1619 C C . PHE B 1 57 ? -11.672 -3.969 -17.719 1 95.25 57 PHE B C 1
ATOM 1621 O O . PHE B 1 57 ? -12.461 -3.512 -16.891 1 95.25 57 PHE B O 1
ATOM 1628 N N . THR B 1 58 ? -11.977 -4.16 -18.984 1 94.25 58 THR B N 1
ATOM 1629 C CA . THR B 1 58 ? -13.297 -3.818 -19.5 1 94.25 58 THR B CA 1
ATOM 1630 C C . THR B 1 58 ? -14.383 -4.586 -18.75 1 94.25 58 THR B C 1
ATOM 1632 O O . THR B 1 58 ? -15.453 -4.039 -18.469 1 94.25 58 THR B O 1
ATOM 1635 N N . GLU B 1 59 ? -14.094 -5.812 -18.5 1 96.31 59 GLU B N 1
ATOM 1636 C CA . GLU B 1 59 ? -14.93 -6.645 -17.641 1 96.31 59 GLU B CA 1
ATOM 1637 C C . GLU B 1 59 ? -14.203 -7.039 -16.359 1 96.31 59 GLU B C 1
ATOM 1639 O O . GLU B 1 59 ? -13.633 -8.125 -16.281 1 96.31 59 GLU B O 1
ATOM 1644 N N . PRO B 1 60 ? -14.336 -6.254 -15.406 1 97.25 60 PRO B N 1
ATOM 1645 C CA . PRO B 1 60 ? -13.578 -6.531 -14.18 1 97.25 60 PRO B CA 1
ATOM 1646 C C . PRO B 1 60 ? -14.148 -7.703 -13.391 1 97.25 60 PRO B C 1
ATOM 1648 O O . PRO B 1 60 ? -15.32 -8.047 -13.547 1 97.25 60 PRO B O 1
ATOM 1651 N N . THR B 1 61 ? -13.297 -8.32 -12.648 1 97.94 61 THR B N 1
ATOM 1652 C CA . THR B 1 61 ? -13.75 -9.281 -11.648 1 97.94 61 THR B CA 1
ATOM 1653 C C . THR B 1 61 ? -14.648 -8.602 -10.617 1 97.94 61 THR B C 1
ATOM 1655 O O . THR B 1 61 ? -14.391 -7.473 -10.203 1 97.94 61 THR B O 1
ATOM 1658 N N . SER B 1 62 ? -15.727 -9.25 -10.273 1 97.81 62 SER B N 1
ATOM 1659 C CA . SER B 1 62 ? -16.547 -8.688 -9.203 1 97.81 62 SER B CA 1
ATOM 1660 C C . SER B 1 62 ? -15.781 -8.656 -7.883 1 97.81 62 SER B C 1
ATOM 1662 O O . SER B 1 62 ? -14.93 -9.508 -7.629 1 97.81 62 SER B O 1
ATOM 1664 N N . PRO B 1 63 ? -16.094 -7.711 -7.039 1 97.88 63 PRO B N 1
ATOM 1665 C CA . PRO B 1 63 ? -15.445 -7.688 -5.727 1 97.88 63 PRO B CA 1
ATOM 1666 C C . PRO B 1 63 ? -15.602 -9 -4.969 1 97.88 63 PRO B C 1
ATOM 1668 O O . PRO B 1 63 ? -14.633 -9.508 -4.395 1 97.88 63 PRO B O 1
ATOM 1671 N N . GLN B 1 64 ? -16.75 -9.562 -5.008 1 97.69 64 GLN B N 1
ATOM 1672 C CA . GLN B 1 64 ? -17 -10.828 -4.32 1 97.69 64 GLN B CA 1
ATOM 1673 C C . GLN B 1 64 ? -16.078 -11.93 -4.828 1 97.69 64 GLN B C 1
ATOM 1675 O O . GLN B 1 64 ? -15.461 -12.641 -4.039 1 97.69 64 GLN B O 1
ATOM 1680 N N . ASP B 1 65 ? -15.984 -12.023 -6.121 1 98.31 65 ASP B N 1
ATOM 1681 C CA . ASP B 1 65 ? -15.133 -13.047 -6.715 1 98.31 65 ASP B CA 1
ATOM 1682 C C . ASP B 1 65 ? -13.664 -12.789 -6.395 1 98.31 65 ASP B C 1
ATOM 1684 O O . ASP B 1 65 ? -12.891 -13.727 -6.203 1 98.31 65 ASP B O 1
ATOM 1688 N N . ALA B 1 66 ? -13.273 -11.562 -6.379 1 98.75 66 ALA B N 1
ATOM 1689 C CA . ALA B 1 66 ? -11.891 -11.211 -6.059 1 98.75 66 ALA B CA 1
ATOM 1690 C C . ALA B 1 66 ? -11.539 -11.625 -4.633 1 98.75 66 ALA B C 1
ATOM 1692 O O . ALA B 1 66 ? -10.484 -12.219 -4.395 1 98.75 66 ALA B O 1
ATOM 1693 N N . TRP B 1 67 ? -12.406 -11.32 -3.676 1 98.69 67 TRP B N 1
ATOM 1694 C CA . TRP B 1 67 ? -12.18 -11.688 -2.281 1 98.69 67 TRP B CA 1
ATOM 1695 C C . TRP B 1 67 ? -12.188 -13.203 -2.105 1 98.69 67 TRP B C 1
ATOM 1697 O O . TRP B 1 67 ? -11.406 -13.742 -1.318 1 98.69 67 TRP B O 1
ATOM 1707 N N . GLN B 1 68 ? -13.047 -13.867 -2.865 1 98.56 68 GLN B N 1
ATOM 1708 C CA . GLN B 1 68 ? -13.078 -15.32 -2.812 1 98.56 68 GLN B CA 1
ATOM 1709 C C . GLN B 1 68 ? -11.773 -15.922 -3.328 1 98.56 68 GLN B C 1
ATOM 1711 O O . GLN B 1 68 ? -11.305 -16.938 -2.812 1 98.56 68 GLN B O 1
ATOM 1716 N N . ALA B 1 69 ? -11.289 -15.336 -4.352 1 98.69 69 ALA B N 1
ATOM 1717 C CA . ALA B 1 69 ? -10.008 -15.797 -4.883 1 98.69 69 ALA B CA 1
ATOM 1718 C C . ALA B 1 69 ? -8.898 -15.641 -3.844 1 98.69 69 ALA B C 1
ATOM 1720 O O . ALA B 1 69 ? -8.07 -16.547 -3.68 1 98.69 69 ALA B O 1
ATOM 1721 N N . VAL B 1 70 ? -8.875 -14.562 -3.115 1 98.81 70 VAL B N 1
ATOM 1722 C CA . VAL B 1 70 ? -7.898 -14.32 -2.062 1 98.81 70 VAL B CA 1
ATOM 1723 C C . VAL B 1 70 ? -8.078 -15.344 -0.943 1 98.81 70 VAL B C 1
ATOM 1725 O O . VAL B 1 70 ? -7.105 -15.922 -0.456 1 98.81 70 VAL B O 1
ATOM 1728 N N . ASP B 1 71 ? -9.32 -15.594 -0.544 1 98.69 71 ASP B N 1
ATOM 1729 C CA . ASP B 1 71 ? -9.602 -16.562 0.507 1 98.69 71 ASP B CA 1
ATOM 1730 C C . ASP B 1 71 ? -9.117 -17.953 0.113 1 98.69 71 ASP B C 1
ATOM 1732 O O . ASP B 1 71 ? -8.539 -18.672 0.933 1 98.69 71 ASP B O 1
ATOM 1736 N N . ALA B 1 72 ? -9.391 -18.312 -1.108 1 98.62 72 ALA B N 1
ATOM 1737 C CA . ALA B 1 72 ? -8.969 -19.609 -1.609 1 98.62 72 ALA B CA 1
ATOM 1738 C C . ALA B 1 72 ? -7.449 -19.75 -1.587 1 98.62 72 ALA B C 1
ATOM 1740 O O . ALA B 1 72 ? -6.914 -20.781 -1.207 1 98.62 72 ALA B O 1
ATOM 1741 N N . LEU B 1 73 ? -6.793 -18.719 -1.975 1 98.69 73 LEU B N 1
ATOM 1742 C CA . LEU B 1 73 ? -5.332 -18.719 -1.976 1 98.69 73 LEU B CA 1
ATOM 1743 C C . LEU B 1 73 ? -4.789 -18.812 -0.556 1 98.69 73 LEU B C 1
ATOM 1745 O O . LEU B 1 73 ? -3.869 -19.594 -0.295 1 98.69 73 LEU B O 1
ATOM 1749 N N . LEU B 1 74 ? -5.363 -18.078 0.385 1 98.38 74 LEU B N 1
ATOM 1750 C CA . LEU B 1 74 ? -4.895 -18.047 1.767 1 98.38 74 LEU B CA 1
ATOM 1751 C C . LEU B 1 74 ? -5.184 -19.375 2.473 1 98.38 74 LEU B C 1
ATOM 1753 O O . LEU B 1 74 ? -4.574 -19.672 3.5 1 98.38 74 LEU B O 1
ATOM 1757 N N . ALA B 1 75 ? -6.094 -20.125 1.919 1 98.38 75 ALA B N 1
ATOM 1758 C CA . ALA B 1 75 ? -6.453 -21.406 2.504 1 98.38 75 ALA B CA 1
ATOM 1759 C C . ALA B 1 75 ? -5.48 -22.5 2.068 1 98.38 75 ALA B C 1
ATOM 1761 O O . ALA B 1 75 ? -5.465 -23.594 2.643 1 98.38 75 ALA B O 1
ATOM 1762 N N . ALA B 1 76 ? -4.684 -22.266 1.061 1 98.56 76 ALA B N 1
ATOM 1763 C CA . ALA B 1 76 ? -3.74 -23.25 0.543 1 98.56 76 ALA B CA 1
ATOM 1764 C C . ALA B 1 76 ? -2.672 -23.578 1.579 1 98.56 76 ALA B C 1
ATOM 1766 O O . ALA B 1 76 ? -2.295 -22.734 2.387 1 98.56 76 ALA B O 1
ATOM 1767 N N . PRO B 1 77 ? -2.145 -24.781 1.588 1 98.19 77 PRO B N 1
ATOM 1768 C CA . PRO B 1 77 ? -1.262 -25.266 2.648 1 98.19 77 PRO B CA 1
ATOM 1769 C C . PRO B 1 77 ? 0.022 -24.453 2.775 1 98.19 77 PRO B C 1
ATOM 1771 O O . PRO B 1 77 ? 0.534 -24.266 3.883 1 98.19 77 PRO B O 1
ATOM 1774 N N . ALA B 1 78 ? 0.529 -23.922 1.725 1 98.62 78 ALA B N 1
ATOM 1775 C CA . ALA B 1 78 ? 1.816 -23.234 1.771 1 98.62 78 ALA B CA 1
ATOM 1776 C C . ALA B 1 78 ? 1.632 -21.75 2.057 1 98.62 78 ALA B C 1
ATOM 1778 O O . ALA B 1 78 ? 2.598 -21.047 2.363 1 98.62 78 ALA B O 1
ATOM 1779 N N . ALA B 1 79 ? 0.403 -21.25 1.956 1 98.44 79 ALA B N 1
ATOM 1780 C CA . ALA B 1 79 ? 0.136 -19.812 2.008 1 98.44 79 ALA B CA 1
ATOM 1781 C C . ALA B 1 79 ? 0.464 -19.234 3.385 1 98.44 79 ALA B C 1
ATOM 1783 O O . ALA B 1 79 ? 0.095 -19.828 4.406 1 98.44 79 ALA B O 1
ATOM 1784 N N . MET B 1 80 ? 1.131 -18.188 3.395 1 97.94 80 MET B N 1
ATOM 1785 C CA . MET B 1 80 ? 1.444 -17.422 4.598 1 97.94 80 MET B CA 1
ATOM 1786 C C . MET B 1 80 ? 1.23 -15.93 4.363 1 97.94 80 MET B C 1
ATOM 1788 O O . MET B 1 80 ? 1.96 -15.305 3.59 1 97.94 80 MET B O 1
ATOM 1792 N N . ARG B 1 81 ? 0.246 -15.383 5.023 1 97.88 81 ARG B N 1
ATOM 1793 C CA . ARG B 1 81 ? 0.021 -13.945 4.918 1 97.88 81 ARG B CA 1
ATOM 1794 C C . ARG B 1 81 ? 1.098 -13.172 5.668 1 97.88 81 ARG B C 1
ATOM 1796 O O . ARG B 1 81 ? 1.434 -13.5 6.809 1 97.88 81 ARG B O 1
ATOM 1803 N N . LEU B 1 82 ? 1.61 -12.102 5.02 1 97.69 82 LEU B N 1
ATOM 1804 C CA . LEU B 1 82 ? 2.703 -11.32 5.598 1 97.69 82 LEU B CA 1
ATOM 1805 C C . LEU B 1 82 ? 2.268 -9.891 5.871 1 97.69 82 LEU B C 1
ATOM 1807 O O . LEU B 1 82 ? 1.765 -9.203 4.977 1 97.69 82 LEU B O 1
ATOM 1811 N N . ARG B 1 83 ? 2.455 -9.469 7.125 1 97.56 83 ARG B N 1
ATOM 1812 C CA . ARG B 1 83 ? 2.408 -8.062 7.504 1 97.56 83 ARG B CA 1
ATOM 1813 C C . ARG B 1 83 ? 3.811 -7.469 7.59 1 97.56 83 ARG B C 1
ATOM 1815 O O . ARG B 1 83 ? 4.785 -8.195 7.789 1 97.56 83 ARG B O 1
ATOM 1822 N N . PRO B 1 84 ? 3.873 -6.148 7.359 1 97.38 84 PRO B N 1
ATOM 1823 C CA . PRO B 1 84 ? 5.195 -5.559 7.578 1 97.38 84 PRO B CA 1
ATOM 1824 C C . PRO B 1 84 ? 5.664 -5.684 9.023 1 97.38 84 PRO B C 1
ATOM 1826 O O . PRO B 1 84 ? 4.941 -5.297 9.945 1 97.38 84 PRO B O 1
ATOM 1829 N N . GLY B 1 85 ? 6.855 -6.211 9.195 1 96.31 85 GLY B N 1
ATOM 1830 C CA . GLY B 1 85 ? 7.453 -6.336 10.508 1 96.31 85 GLY B CA 1
ATOM 1831 C C . GLY B 1 85 ? 8.219 -5.102 10.938 1 96.31 85 GLY B C 1
ATOM 1832 O O . GLY B 1 85 ? 8.094 -4.039 10.328 1 96.31 85 GLY B O 1
ATOM 1833 N N . GLU B 1 86 ? 9 -5.219 11.992 1 95.31 86 GLU B N 1
ATOM 1834 C CA . GLU B 1 86 ? 9.703 -4.094 12.594 1 95.31 86 GLU B CA 1
ATOM 1835 C C . GLU B 1 86 ? 10.789 -3.555 11.664 1 95.31 86 GLU B C 1
ATOM 1837 O O . GLU B 1 86 ? 11.133 -2.373 11.719 1 95.31 86 GLU B O 1
ATOM 1842 N N . ARG B 1 87 ? 11.242 -4.395 10.773 1 97.38 87 ARG B N 1
ATOM 1843 C CA . ARG B 1 87 ? 12.359 -4 9.922 1 97.38 87 ARG B CA 1
ATOM 1844 C C . ARG B 1 87 ? 11.875 -3.57 8.539 1 97.38 87 ARG B C 1
ATOM 1846 O O . ARG B 1 87 ? 12.68 -3.158 7.699 1 97.38 87 ARG B O 1
ATOM 1853 N N . HIS B 1 88 ? 10.633 -3.643 8.312 1 98.31 88 HIS B N 1
ATOM 1854 C CA . HIS B 1 88 ? 10.102 -3.41 6.973 1 98.31 88 HIS B CA 1
ATOM 1855 C C . HIS B 1 88 ? 10.43 -2 6.488 1 98.31 88 HIS B C 1
ATOM 1857 O O . HIS B 1 88 ? 10.922 -1.822 5.371 1 98.31 88 HIS B O 1
ATOM 1863 N N . TRP B 1 89 ? 10.234 -1.017 7.32 1 98.19 89 TRP B N 1
ATOM 1864 C CA . TRP B 1 89 ? 10.438 0.376 6.934 1 98.19 89 TRP B CA 1
ATOM 1865 C C . TRP B 1 89 ? 11.891 0.634 6.574 1 98.19 89 TRP B C 1
ATOM 1867 O O . TRP B 1 89 ? 12.188 1.287 5.57 1 98.19 89 TRP B O 1
ATOM 1877 N N . MET B 1 90 ? 12.766 0.144 7.355 1 97.75 90 MET B N 1
ATOM 1878 C CA . MET B 1 90 ? 14.188 0.325 7.094 1 97.75 90 MET B CA 1
ATOM 1879 C C . MET B 1 90 ? 14.602 -0.389 5.809 1 97.75 90 MET B C 1
ATOM 1881 O O . MET B 1 90 ? 15.383 0.148 5.02 1 97.75 90 MET B O 1
ATOM 1885 N N . ALA B 1 91 ? 14.117 -1.606 5.621 1 98.44 91 ALA B N 1
ATOM 1886 C CA . ALA B 1 91 ? 14.383 -2.334 4.379 1 98.44 91 ALA B CA 1
ATOM 1887 C C . ALA B 1 91 ? 13.859 -1.562 3.172 1 98.44 91 ALA B C 1
ATOM 1889 O O . ALA B 1 91 ? 14.555 -1.438 2.16 1 98.44 91 ALA B O 1
ATOM 1890 N N . PHE B 1 92 ? 12.711 -1.042 3.316 1 98.75 92 PHE B N 1
ATOM 1891 C CA . PHE B 1 92 ? 12.102 -0.223 2.279 1 98.75 92 PHE B CA 1
ATOM 1892 C C . PHE B 1 92 ? 12.977 0.977 1.944 1 98.75 92 PHE B C 1
ATOM 1894 O O . PHE B 1 92 ? 13.289 1.218 0.776 1 98.75 92 PHE B O 1
ATOM 1901 N N . ARG B 1 93 ? 13.383 1.683 2.939 1 98.44 93 ARG B N 1
ATOM 1902 C CA . ARG B 1 93 ? 14.219 2.859 2.738 1 98.44 93 ARG B CA 1
ATOM 1903 C C . ARG B 1 93 ? 15.539 2.486 2.062 1 98.44 93 ARG B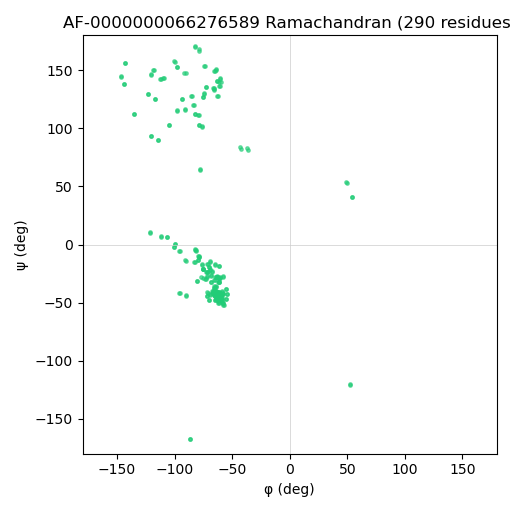 C 1
ATOM 1905 O O . ARG B 1 93 ? 16 3.191 1.165 1 98.44 93 ARG B O 1
ATOM 1912 N N . GLN B 1 94 ? 16.125 1.438 2.48 1 97.94 94 GLN B N 1
ATOM 1913 C CA . GLN B 1 94 ? 17.391 0.98 1.91 1 97.94 94 GLN B CA 1
ATOM 1914 C C . GLN B 1 94 ? 17.234 0.639 0.431 1 97.94 94 GLN B C 1
ATOM 1916 O O . GLN B 1 94 ? 18.047 1.058 -0.398 1 97.94 94 GLN B O 1
ATOM 1921 N N . LEU B 1 95 ? 16.219 -0.101 0.11 1 98.56 95 LEU B N 1
ATOM 1922 C CA . LEU B 1 95 ? 15.969 -0.474 -1.277 1 98.56 95 LEU B CA 1
ATOM 1923 C C . LEU B 1 95 ? 15.719 0.762 -2.135 1 98.56 95 LEU B C 1
ATOM 1925 O O . LEU B 1 95 ? 16.234 0.864 -3.25 1 98.56 95 LEU B O 1
ATOM 1929 N N . ALA B 1 96 ? 14.922 1.696 -1.624 1 98.56 96 ALA B N 1
ATOM 1930 C CA . ALA B 1 96 ? 14.625 2.922 -2.357 1 98.56 96 ALA B CA 1
ATOM 1931 C C . ALA B 1 96 ? 15.891 3.74 -2.602 1 98.56 96 ALA B C 1
ATOM 1933 O O . ALA B 1 96 ? 16.094 4.273 -3.697 1 98.56 96 ALA B O 1
ATOM 1934 N N . SER B 1 97 ? 16.688 3.799 -1.601 1 97.5 97 SER B N 1
ATOM 1935 C CA . SER B 1 97 ? 17.938 4.562 -1.698 1 97.5 97 SER B CA 1
ATOM 1936 C C . SER B 1 97 ? 18.891 3.926 -2.693 1 97.5 97 SER B C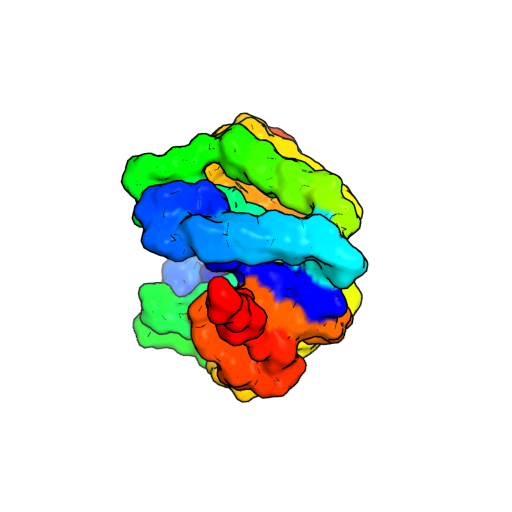 1
ATOM 1938 O O . SER B 1 97 ? 19.562 4.629 -3.459 1 97.5 97 SER B O 1
ATOM 1940 N N . ASP B 1 98 ? 18.984 2.662 -2.719 1 96.62 98 ASP B N 1
ATOM 1941 C CA . ASP B 1 98 ? 19.922 1.923 -3.561 1 96.62 98 ASP B CA 1
ATOM 1942 C C . ASP B 1 98 ? 19.719 2.256 -5.035 1 96.62 98 ASP B C 1
ATOM 1944 O O . ASP B 1 98 ? 20.672 2.223 -5.824 1 96.62 98 ASP B O 1
ATOM 1948 N N . VAL B 1 99 ? 18.484 2.635 -5.418 1 97.06 99 VAL B N 1
ATOM 1949 C CA . VAL B 1 99 ? 18.203 2.826 -6.836 1 97.06 99 VAL B CA 1
ATOM 1950 C C . VAL B 1 99 ? 17.734 4.254 -7.078 1 97.06 99 VAL B C 1
ATOM 1952 O O . VAL B 1 99 ? 17.156 4.555 -8.125 1 97.06 99 VAL B O 1
ATOM 1955 N N . ASP B 1 100 ? 17.859 5.125 -6.062 1 96.19 100 ASP B N 1
ATOM 1956 C CA . ASP B 1 100 ? 17.344 6.484 -6.16 1 96.19 100 ASP B CA 1
ATOM 1957 C C . ASP B 1 100 ? 15.898 6.488 -6.648 1 96.19 100 ASP B C 1
ATOM 1959 O O . ASP B 1 100 ? 15.578 7.137 -7.645 1 96.19 100 ASP B O 1
ATOM 1963 N N . ALA B 1 101 ? 15.094 5.73 -5.961 1 97.62 101 ALA B N 1
ATOM 1964 C CA . ALA B 1 101 ? 13.734 5.422 -6.387 1 97.62 101 ALA B CA 1
ATOM 1965 C C . ALA B 1 101 ? 12.875 6.684 -6.453 1 97.62 101 ALA B C 1
ATOM 1967 O O . ALA B 1 101 ? 12.984 7.559 -5.59 1 97.62 101 ALA B O 1
ATOM 1968 N N . ASN B 1 102 ? 12.047 6.789 -7.426 1 96.94 102 ASN B N 1
ATOM 1969 C CA . ASN B 1 102 ? 11.016 7.812 -7.59 1 96.94 102 ASN B CA 1
ATOM 1970 C C . ASN B 1 102 ? 9.75 7.238 -8.211 1 96.94 102 ASN B C 1
ATOM 1972 O O . ASN B 1 102 ? 9.781 6.188 -8.852 1 96.94 102 ASN B O 1
ATOM 1976 N N . GLY B 1 103 ? 8.633 7.922 -7.949 1 96.12 103 GLY B N 1
ATOM 1977 C CA . GLY B 1 103 ? 7.383 7.492 -8.555 1 96.12 103 GLY B CA 1
ATOM 1978 C C . GLY B 1 103 ? 7.082 6.02 -8.32 1 96.12 103 GLY B C 1
ATOM 1979 O O . GLY B 1 103 ? 7.074 5.555 -7.18 1 96.12 103 GLY B O 1
ATOM 1980 N N . ASN B 1 104 ? 6.953 5.305 -9.391 1 94 104 ASN B N 1
ATOM 1981 C CA . ASN B 1 104 ? 6.551 3.904 -9.32 1 94 104 ASN B CA 1
ATOM 1982 C C . ASN B 1 104 ? 7.633 3.039 -8.688 1 94 104 ASN B C 1
ATOM 1984 O O . ASN B 1 104 ? 7.34 2 -8.094 1 94 104 ASN B O 1
ATOM 1988 N N . ASP B 1 105 ? 8.875 3.445 -8.781 1 97.31 105 ASP B N 1
ATOM 1989 C CA . ASP B 1 105 ? 9.969 2.709 -8.156 1 97.31 105 ASP B CA 1
ATOM 1990 C C . ASP B 1 105 ? 9.805 2.654 -6.641 1 97.31 105 ASP B C 1
ATOM 1992 O O . ASP B 1 105 ? 10.281 1.724 -5.988 1 97.31 105 ASP B O 1
ATOM 1996 N N . ILE B 1 106 ? 9.164 3.66 -6.105 1 98.38 106 ILE B N 1
ATOM 1997 C CA . ILE B 1 106 ? 8.922 3.693 -4.668 1 98.38 106 ILE B CA 1
ATOM 1998 C C . ILE B 1 106 ? 7.988 2.549 -4.277 1 98.38 106 ILE B C 1
ATOM 2000 O O . ILE B 1 106 ? 8.227 1.856 -3.283 1 98.38 106 ILE B O 1
ATOM 2004 N N . ALA B 1 107 ? 6.914 2.307 -5.055 1 97.25 107 ALA B N 1
ATOM 2005 C CA . ALA B 1 107 ? 5.977 1.22 -4.785 1 97.25 107 ALA B CA 1
ATOM 2006 C C . ALA B 1 107 ? 6.664 -0.138 -4.906 1 97.25 107 ALA B C 1
ATOM 2008 O O . ALA B 1 107 ? 6.438 -1.029 -4.086 1 97.25 107 ALA B O 1
ATOM 2009 N N . ASP B 1 108 ? 7.531 -0.25 -5.906 1 98.06 108 ASP B N 1
ATOM 2010 C CA . ASP B 1 108 ? 8.273 -1.493 -6.086 1 98.06 108 ASP B CA 1
ATOM 2011 C C . ASP B 1 108 ? 9.18 -1.766 -4.887 1 98.06 108 ASP B C 1
ATOM 2013 O O . ASP B 1 108 ? 9.266 -2.9 -4.414 1 98.06 108 ASP B O 1
ATOM 2017 N N . ALA B 1 109 ? 9.859 -0.707 -4.43 1 98.69 109 ALA B N 1
ATOM 2018 C CA . ALA B 1 109 ? 10.75 -0.844 -3.277 1 98.69 109 ALA B CA 1
ATOM 2019 C C . ALA B 1 109 ? 9.977 -1.273 -2.035 1 98.69 109 ALA B C 1
ATOM 2021 O O . ALA B 1 109 ? 10.445 -2.115 -1.265 1 98.69 109 ALA B O 1
ATOM 2022 N N . HIS B 1 110 ? 8.797 -0.666 -1.881 1 98.56 110 HIS B N 1
ATOM 2023 C CA . HIS B 1 110 ? 7.957 -0.992 -0.734 1 98.56 110 HIS B CA 1
ATOM 2024 C C . HIS B 1 110 ? 7.547 -2.461 -0.75 1 98.56 110 HIS B C 1
ATOM 2026 O O . HIS B 1 110 ? 7.602 -3.137 0.28 1 98.56 110 HIS B O 1
ATOM 2032 N N . LEU B 1 111 ? 7.203 -2.977 -1.908 1 98.25 111 LEU B N 1
ATOM 2033 C CA . LEU B 1 111 ? 6.809 -4.371 -2.055 1 98.25 111 LEU B CA 1
ATOM 2034 C C . LEU B 1 111 ? 8.008 -5.297 -1.898 1 98.25 111 LEU B C 1
ATOM 2036 O O . LEU B 1 111 ? 7.93 -6.32 -1.214 1 98.25 111 LEU B O 1
ATOM 2040 N N . ALA B 1 112 ? 9.133 -4.93 -2.461 1 98.56 112 ALA B N 1
ATOM 2041 C CA . ALA B 1 112 ? 10.352 -5.727 -2.385 1 98.56 112 ALA B CA 1
ATOM 2042 C C . ALA B 1 112 ? 10.828 -5.863 -0.941 1 98.56 112 ALA B C 1
ATOM 2044 O O . ALA B 1 112 ? 11.461 -6.859 -0.582 1 98.56 112 ALA B O 1
ATOM 2045 N N . ALA B 1 113 ? 10.484 -4.875 -0.114 1 98.75 113 ALA B N 1
ATOM 2046 C CA . ALA B 1 113 ? 10.914 -4.859 1.282 1 98.75 113 ALA B CA 1
ATOM 2047 C C . ALA B 1 113 ? 10.344 -6.047 2.047 1 98.75 113 ALA B C 1
ATOM 2049 O O . ALA B 1 113 ? 10.961 -6.543 2.992 1 98.75 113 ALA B O 1
ATOM 2050 N N . TYR B 1 114 ? 9.156 -6.562 1.594 1 98.44 114 TYR B N 1
ATOM 2051 C CA . TYR B 1 114 ? 8.578 -7.746 2.223 1 98.44 114 TYR B CA 1
ATOM 2052 C C . TYR B 1 114 ? 9.5 -8.953 2.064 1 98.44 114 TYR B C 1
ATOM 2054 O O . TYR B 1 114 ? 9.734 -9.688 3.021 1 98.44 114 TYR B O 1
ATOM 2062 N N . ALA B 1 115 ? 9.977 -9.133 0.842 1 98.38 115 ALA B N 1
ATOM 2063 C CA . ALA B 1 115 ? 10.867 -10.258 0.573 1 98.38 115 ALA B CA 1
ATOM 2064 C C . ALA B 1 115 ? 12.195 -10.094 1.305 1 98.38 115 ALA B C 1
ATOM 2066 O O . ALA B 1 115 ? 12.711 -11.047 1.897 1 98.38 115 ALA B O 1
ATOM 2067 N N . LEU B 1 116 ? 12.727 -8.875 1.321 1 98.12 116 LEU B N 1
ATOM 2068 C CA . LEU B 1 116 ? 14.008 -8.625 1.974 1 98.12 116 LEU B CA 1
ATOM 2069 C C . LEU B 1 116 ? 13.914 -8.891 3.473 1 98.12 116 LEU B C 1
ATOM 2071 O O . LEU B 1 116 ? 14.773 -9.562 4.043 1 98.12 116 LEU B O 1
ATOM 2075 N N . GLU B 1 117 ? 12.875 -8.367 4.102 1 97.94 117 GLU B N 1
ATOM 2076 C CA . GLU B 1 117 ? 12.68 -8.531 5.539 1 97.94 117 GLU B CA 1
ATOM 2077 C C . GLU B 1 117 ? 12.547 -10 5.918 1 97.94 117 GLU B C 1
ATOM 2079 O O . GLU B 1 117 ? 12.961 -10.406 7.008 1 97.94 117 GLU B O 1
ATOM 2084 N N . ASN B 1 118 ? 12.055 -10.867 5.027 1 97.81 118 ASN B N 1
ATOM 2085 C CA . ASN B 1 118 ? 11.766 -12.266 5.332 1 97.81 118 ASN B CA 1
ATOM 2086 C C . ASN B 1 118 ? 12.789 -13.203 4.699 1 97.81 118 ASN B C 1
ATOM 2088 O O . ASN B 1 118 ? 12.602 -14.414 4.68 1 97.81 118 ASN B O 1
ATOM 2092 N N . ASN B 1 119 ? 13.82 -12.633 4.105 1 97.31 119 ASN B N 1
ATOM 2093 C CA . ASN B 1 119 ? 14.828 -13.414 3.395 1 97.31 119 ASN B CA 1
ATOM 2094 C C . ASN B 1 119 ? 14.195 -14.32 2.344 1 97.31 119 ASN B C 1
ATOM 2096 O O . ASN B 1 119 ? 14.555 -15.5 2.24 1 97.31 119 ASN B O 1
ATOM 2100 N N . ALA B 1 120 ? 13.234 -13.828 1.645 1 98.38 120 ALA B N 1
ATOM 2101 C CA . ALA B 1 120 ? 12.469 -14.578 0.649 1 98.38 120 ALA B CA 1
ATOM 2102 C C . ALA B 1 120 ? 12.953 -14.266 -0.763 1 98.38 120 ALA B C 1
ATOM 2104 O O . ALA B 1 120 ? 13.617 -13.25 -0.99 1 98.38 120 ALA B O 1
ATOM 2105 N N . THR B 1 121 ? 12.688 -15.156 -1.645 1 98.19 121 THR B N 1
ATOM 2106 C CA . THR B 1 121 ? 12.812 -14.883 -3.07 1 98.19 121 THR B CA 1
ATOM 2107 C C . THR B 1 121 ? 11.547 -14.234 -3.615 1 98.19 121 THR B C 1
ATOM 2109 O O . THR B 1 121 ? 10.445 -14.734 -3.396 1 98.19 121 THR B O 1
ATOM 2112 N N . TRP B 1 122 ? 11.703 -13.094 -4.297 1 98.5 122 TRP B N 1
ATOM 2113 C CA . TRP B 1 122 ? 10.594 -12.336 -4.863 1 98.5 122 TRP B CA 1
ATOM 2114 C C . TRP B 1 122 ? 10.312 -12.773 -6.297 1 98.5 122 TRP B C 1
ATOM 2116 O O . TRP B 1 122 ? 11.164 -12.641 -7.176 1 98.5 122 TRP B O 1
ATOM 2126 N N . LEU B 1 123 ? 9.148 -13.312 -6.496 1 98.31 123 LEU B N 1
ATOM 2127 C CA . LEU B 1 123 ? 8.727 -13.742 -7.828 1 98.31 123 LEU B CA 1
ATOM 2128 C C . LEU B 1 123 ? 7.855 -12.68 -8.492 1 98.31 123 LEU B C 1
ATOM 2130 O O . LEU B 1 123 ? 6.766 -12.375 -8 1 98.31 123 LEU B O 1
ATOM 2134 N N . SER B 1 124 ? 8.375 -12.141 -9.547 1 98.44 124 SER B N 1
ATOM 2135 C CA . SER B 1 124 ? 7.648 -11.133 -10.312 1 98.44 124 SER B CA 1
ATOM 2136 C C . SER B 1 124 ? 7.969 -11.227 -11.797 1 98.44 124 SER B C 1
ATOM 2138 O O . SER B 1 124 ? 9.102 -11.539 -12.18 1 98.44 124 SER B O 1
ATOM 2140 N N . ALA B 1 125 ? 6.945 -10.953 -12.664 1 97.5 125 ALA B N 1
ATOM 2141 C CA . ALA B 1 125 ? 7.152 -10.93 -14.109 1 97.5 125 ALA B CA 1
ATOM 2142 C C . ALA B 1 125 ? 7.781 -9.609 -14.547 1 97.5 125 ALA B C 1
ATOM 2144 O O . ALA B 1 125 ? 8.203 -9.461 -15.703 1 97.5 125 ALA B O 1
ATOM 2145 N N . ASP B 1 126 ? 7.785 -8.641 -13.688 1 96.75 126 ASP B N 1
ATOM 2146 C CA . ASP B 1 126 ? 8.398 -7.352 -13.984 1 96.75 126 ASP B CA 1
ATOM 2147 C C . ASP B 1 126 ? 9.914 -7.418 -13.828 1 96.75 126 ASP B C 1
ATOM 2149 O O . ASP B 1 126 ? 10.43 -7.43 -12.703 1 96.75 126 ASP B O 1
ATOM 2153 N N . ARG B 1 127 ? 10.641 -7.336 -14.82 1 95.5 127 ARG B N 1
ATOM 2154 C CA . ARG B 1 127 ? 12.094 -7.457 -14.828 1 95.5 127 ARG B CA 1
ATOM 2155 C C . ARG B 1 127 ? 12.742 -6.258 -14.141 1 95.5 127 ARG B C 1
ATOM 2157 O O . ARG B 1 127 ? 13.922 -6.309 -13.773 1 95.5 127 ARG B O 1
ATOM 2164 N N . GLY B 1 128 ? 11.984 -5.203 -13.938 1 95.88 128 GLY B N 1
ATOM 2165 C CA . GLY B 1 128 ? 12.492 -4.016 -13.266 1 95.88 128 GLY B CA 1
ATOM 2166 C C . GLY B 1 128 ? 12.938 -4.285 -11.836 1 95.88 128 GLY B C 1
ATOM 2167 O O . GLY B 1 128 ? 13.773 -3.553 -11.297 1 95.88 128 GLY B O 1
ATOM 2168 N N . PHE B 1 129 ? 12.508 -5.367 -11.234 1 97.69 129 PHE B N 1
ATOM 2169 C CA . PHE B 1 129 ? 12.898 -5.691 -9.867 1 97.69 129 PHE B CA 1
ATOM 2170 C C . PHE B 1 129 ? 14.367 -6.109 -9.812 1 97.69 129 PHE B C 1
ATOM 2172 O O . PHE B 1 129 ? 14.969 -6.102 -8.734 1 97.69 129 PHE B O 1
ATOM 2179 N N . ALA B 1 130 ? 14.938 -6.441 -10.914 1 96.12 130 ALA B N 1
ATOM 2180 C CA . ALA B 1 130 ? 16.344 -6.852 -10.953 1 96.12 130 ALA B CA 1
ATOM 2181 C C . ALA B 1 130 ? 17.266 -5.703 -10.555 1 96.12 130 ALA B C 1
ATOM 2183 O O . ALA B 1 130 ? 18.422 -5.926 -10.195 1 96.12 130 ALA B O 1
ATOM 2184 N N . ARG B 1 131 ? 16.781 -4.512 -10.57 1 96.94 131 ARG B N 1
ATOM 2185 C CA . ARG B 1 131 ? 17.594 -3.344 -10.234 1 96.94 131 ARG B CA 1
ATOM 2186 C C . ARG B 1 131 ? 17.906 -3.297 -8.742 1 96.94 131 ARG B C 1
ATOM 2188 O O . ARG B 1 131 ? 18.859 -2.625 -8.32 1 96.94 131 ARG B O 1
ATOM 2195 N N . PHE B 1 132 ? 17.062 -3.947 -7.965 1 97.75 132 PHE B N 1
ATOM 2196 C CA . PHE B 1 132 ? 17.312 -4.039 -6.531 1 97.75 132 PHE B CA 1
ATOM 2197 C C . PHE B 1 132 ? 18.359 -5.113 -6.23 1 97.75 132 PHE B C 1
ATOM 2199 O O . PHE B 1 132 ? 18.016 -6.281 -6.043 1 97.75 132 PHE B O 1
ATOM 2206 N N . ARG B 1 133 ? 19.531 -4.801 -5.957 1 96.12 133 ARG B N 1
ATOM 2207 C CA . ARG 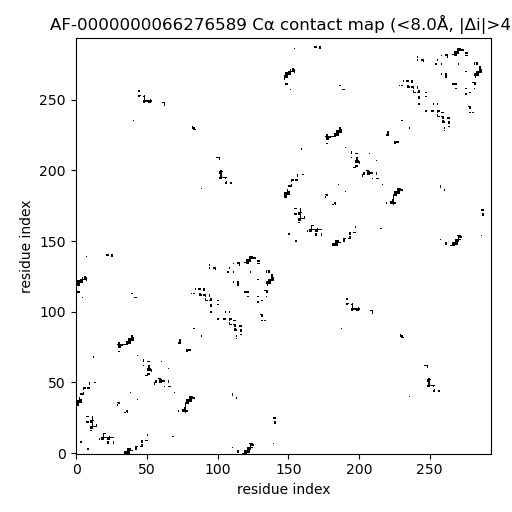B 1 133 ? 20.641 -5.742 -5.852 1 96.12 133 ARG B CA 1
ATOM 2208 C C . ARG B 1 133 ? 20.531 -6.566 -4.57 1 96.12 133 ARG B C 1
ATOM 2210 O O . ARG B 1 133 ? 21.031 -7.695 -4.512 1 96.12 133 ARG B O 1
ATOM 2217 N N . ARG B 1 134 ? 19.953 -6.016 -3.533 1 96.62 134 ARG B N 1
ATOM 2218 C CA . ARG B 1 134 ? 19.812 -6.711 -2.258 1 96.62 134 ARG B CA 1
ATOM 2219 C C . ARG B 1 134 ? 18.656 -7.703 -2.307 1 96.62 134 ARG B C 1
ATOM 2221 O O . ARG B 1 134 ? 18.531 -8.57 -1.434 1 96.62 134 ARG B O 1
ATOM 2228 N N . LEU B 1 135 ? 17.859 -7.629 -3.375 1 97.94 135 LEU B N 1
ATOM 2229 C CA . LEU B 1 135 ? 16.672 -8.453 -3.512 1 97.94 135 LEU B CA 1
ATOM 2230 C C . LEU B 1 135 ? 16.969 -9.727 -4.293 1 97.94 135 LEU B C 1
ATOM 2232 O O . LEU B 1 135 ? 17.578 -9.672 -5.363 1 97.94 135 LEU B O 1
ATOM 2236 N N . ARG B 1 136 ? 16.656 -10.867 -3.727 1 97.88 136 ARG B N 1
ATOM 2237 C CA . ARG B 1 136 ? 16.609 -12.07 -4.543 1 97.88 136 ARG B CA 1
ATOM 2238 C C . ARG B 1 136 ? 15.344 -12.109 -5.395 1 97.88 136 ARG B C 1
ATOM 2240 O O . ARG B 1 136 ? 14.25 -12.359 -4.879 1 97.88 136 ARG B O 1
ATOM 2247 N N . TRP B 1 137 ? 15.492 -11.797 -6.613 1 97.62 137 TRP B N 1
ATOM 2248 C CA . TRP B 1 137 ? 14.383 -11.742 -7.559 1 97.62 137 TRP B CA 1
ATOM 2249 C C . TRP B 1 137 ? 14.516 -12.836 -8.609 1 97.62 137 TRP B C 1
ATOM 2251 O O . TRP B 1 137 ? 15.617 -13.141 -9.07 1 97.62 137 TRP B O 1
ATOM 2261 N N . ARG B 1 138 ? 13.391 -13.422 -9.016 1 97.12 138 ARG B N 1
ATOM 2262 C CA . ARG B 1 138 ? 13.328 -14.414 -10.086 1 97.12 138 ARG B CA 1
ATOM 2263 C C . ARG B 1 138 ? 12.047 -14.258 -10.898 1 97.12 138 ARG B C 1
ATOM 2265 O O . ARG B 1 138 ? 10.977 -14 -10.352 1 97.12 138 ARG B O 1
ATOM 2272 N N . HIS B 1 139 ? 12.242 -14.383 -12.203 1 97.38 139 HIS B N 1
ATOM 2273 C CA . HIS B 1 139 ? 11.039 -14.508 -13.023 1 97.38 139 HIS B CA 1
ATOM 2274 C C . HIS B 1 139 ? 10.297 -15.805 -12.727 1 97.38 139 HIS B C 1
ATOM 2276 O O . HIS B 1 139 ? 10.914 -16.875 -12.664 1 97.38 139 HIS B O 1
ATOM 2282 N N . PRO B 1 140 ? 9.031 -15.711 -12.586 1 95.94 140 PRO B N 1
ATOM 2283 C CA . PRO B 1 140 ? 8.289 -16.875 -12.109 1 95.94 140 PRO B CA 1
ATOM 2284 C C . PRO B 1 140 ? 8.398 -18.078 -13.047 1 95.94 140 PRO B C 1
ATOM 2286 O O . PRO B 1 140 ? 8.344 -19.219 -12.602 1 95.94 140 PRO B O 1
ATOM 2289 N N . LEU B 1 141 ? 8.508 -17.812 -14.367 1 93.62 141 LEU B N 1
ATOM 2290 C CA . LEU B 1 141 ? 8.453 -18.906 -15.344 1 93.62 141 LEU B CA 1
ATOM 2291 C C . LEU B 1 141 ? 9.859 -19.359 -15.719 1 93.62 141 LEU B C 1
ATOM 2293 O O . LEU B 1 141 ? 10.023 -20.234 -16.578 1 93.62 141 LEU B O 1
ATOM 2297 N N . ASP B 1 142 ? 10.875 -18.719 -15.273 1 86.06 142 ASP B N 1
ATOM 2298 C CA . ASP B 1 142 ? 12.242 -19.125 -15.594 1 86.06 142 ASP B CA 1
ATOM 2299 C C . ASP B 1 142 ? 12.523 -20.547 -15.125 1 86.06 142 ASP B C 1
ATOM 2301 O O . ASP B 1 142 ? 13.258 -21.297 -15.773 1 86.06 142 ASP B O 1
ATOM 2305 N N . GLY B 1 143 ? 12.25 -21.078 -14.031 1 64.31 143 GLY B N 1
ATOM 2306 C CA . GLY B 1 143 ? 12.555 -22.438 -13.625 1 64.31 143 GLY B CA 1
ATOM 2307 C C . GLY B 1 143 ? 11.562 -23.453 -14.141 1 64.31 143 GLY B C 1
ATOM 2308 O O . GLY B 1 143 ? 11.641 -24.641 -13.805 1 64.31 143 GLY B O 1
ATOM 2309 N N . GLN B 1 144 ? 10.586 -23.062 -14.75 1 60.31 144 GLN B N 1
ATOM 2310 C CA . GLN B 1 144 ? 9.609 -24.016 -15.258 1 60.31 144 GLN B CA 1
ATOM 2311 C C . GLN B 1 144 ? 10.117 -24.688 -16.531 1 60.31 144 GLN B C 1
ATOM 2313 O O . GLN B 1 144 ? 10.328 -24.016 -17.547 1 60.31 144 GLN B O 1
ATOM 2318 N N . THR B 1 145 ? 11.172 -25.406 -16.328 1 42.84 145 THR B N 1
ATOM 2319 C CA . THR B 1 145 ? 11.625 -26.266 -17.422 1 42.84 145 THR B CA 1
ATOM 2320 C C . THR B 1 145 ? 10.445 -26.969 -18.078 1 42.84 145 THR B C 1
ATOM 2322 O O . THR B 1 145 ? 9.688 -27.672 -17.422 1 42.84 145 THR B O 1
ATOM 2325 N N . HIS B 1 146 ? 9.828 -26.281 -18.969 1 39.06 146 HIS B N 1
ATOM 2326 C CA . HIS B 1 146 ? 8.938 -27.047 -19.844 1 39.06 146 HIS B CA 1
ATOM 2327 C C . HIS B 1 146 ? 9.523 -28.422 -20.156 1 39.06 146 HIS B C 1
ATOM 2329 O O . HIS B 1 146 ? 10.625 -28.516 -20.719 1 39.06 146 HIS B O 1
ATOM 2335 N N . LEU B 1 147 ? 9.305 -29.25 -19.234 1 32.91 147 LEU B N 1
ATOM 2336 C CA . LEU B 1 147 ? 9.523 -30.562 -19.812 1 32.91 147 LEU B CA 1
ATOM 2337 C C . LEU B 1 147 ? 8.523 -30.859 -20.922 1 32.91 147 LEU B C 1
ATOM 2339 O O . LEU B 1 147 ? 7.371 -30.438 -20.844 1 32.91 147 LEU B O 1
#

Sequence (294 aa):
MLCVDVNVLVYAHRADLREHADYRGLLERLANDDEPLGLPDSVLAGFIRVVTNRRVFTEPTSPQDAWQAVDALLAAPAAMRLRPGERHWMAFRQLASDVDANGNDIADAHLAAYALENNATWLSADRGFARFRRLRWRHPLDGQTHLMLCVDVNVLVYAHRADLREHADYRGLLERLANDDEPLGLPDSVLAGFIRVVTNRRVFTEPTSPQDAWQAVDALLAAPAAMRLRPGERHWMAFRQLASDVDANGNDIADAHLAAYALENNATWLSADRGFARFRRLRWRHPLDGQTHL

Nearest PDB structures (foldseek):
  7vwo-assembly3_I  TM=1.002E+00  e=1.357E-25  Mycobacterium tuberculosis H37Rv
  3zvk-assembly1_D  TM=7.942E-01  e=7.557E-06  Rickettsia felis
  5k8j-assembly1_B  TM=8.071E-01  e=1.037E-03  Caulobacter vibrioides CB15
  2h1o-assembly1_A  TM=7.262E-01  e=7.413E-04  Neisseria gonorrhoeae
  2h1c-assembly1_A  TM=7.052E-01  e=1.096E-03  Neisseria gonorrhoeae

pLDDT: mean 95.9, std 9.4, range [32.91, 98.88]

Secondary structure (DSSP, 8-state):
-EEE-HHHHHHHH-TTSTTHHHHHHHHHHHHTSSS-EEEEHHHHHHHHHHHT-TTT-SSPPPHHHHHHHHHHHHTSTTEEEE---TTHHHHHHHHHHHTT--THHHHHHHHHHHHHHTTPEEE-S-GGGGG-TTSEEE-TTTT----/-EEE-HHHHHHHH-TTSTTHHHHHHHHHHHHTSSS-EEEEHHHHHHHHHHHT-TTT-SSPPPHHHHHHHHHHHHTSTTEEEE---TTHHHHHHHHHHHTT--THHHHHHHHHHHHHHTTPEEE-S-GGGGG-TTSEEE-TTTT----

Solvent-accessible surface area (backbone atoms only — not comparable to full-atom values): 15284 Å² total; per-residue (Å²): 83,38,25,56,38,39,63,45,54,45,32,33,65,39,76,90,43,91,55,10,67,64,32,32,55,48,49,54,48,44,29,65,34,90,54,42,28,37,39,39,55,68,33,55,52,45,33,42,20,51,48,26,12,59,90,78,26,92,76,40,47,51,52,68,58,40,53,48,50,51,52,55,50,59,66,29,84,10,36,37,82,36,68,71,59,94,54,24,64,59,42,18,50,50,49,22,57,76,61,68,30,41,18,70,43,33,57,50,20,52,57,48,11,56,24,54,67,64,68,20,39,33,29,32,80,58,70,72,57,68,69,41,77,88,50,51,62,42,52,70,66,71,78,56,66,78,120,85,38,26,56,37,39,64,45,54,46,32,33,66,39,76,89,43,91,53,10,69,64,32,32,54,49,49,54,48,44,28,63,34,90,56,43,28,36,40,37,55,67,33,56,49,45,33,42,19,52,47,25,13,60,91,78,26,92,76,41,47,51,52,68,58,41,53,48,52,51,53,55,50,60,66,29,83,11,36,36,83,36,69,71,56,95,54,25,65,59,42,18,51,50,48,23,58,76,63,67,31,42,19,70,44,33,56,51,21,52,57,50,11,57,23,54,66,66,70,21,38,32,28,32,81,60,70,74,56,67,71,40,79,87,50,50,63,42,52,70,66,70,79,56,66,81,120